Protein AF-0000000076795378 (afdb_homodimer)

Structure (mmCIF, N/CA/C/O backbone):
data_AF-0000000076795378-model_v1
#
loop_
_entity.id
_entity.type
_entity.pdbx_description
1 polymer 'Uncharacterized protein'
#
loop_
_atom_site.group_PDB
_atom_site.id
_atom_site.type_symbol
_atom_site.label_atom_id
_atom_site.label_alt_id
_atom_site.label_comp_id
_atom_site.label_asym_id
_atom_site.label_entity_id
_atom_site.label_seq_id
_atom_site.pdbx_PDB_ins_code
_atom_site.Cartn_x
_atom_site.Cartn_y
_atom_site.Cartn_z
_atom_site.occupancy
_atom_site.B_iso_or_equiv
_atom_site.auth_seq_id
_atom_site.auth_comp_id
_atom_site.auth_asym_id
_atom_site.auth_atom_id
_atom_site.pdbx_PDB_model_num
ATOM 1 N N . MET A 1 1 ? -16.578 -7.863 -19.297 1 44.56 1 MET A N 1
ATOM 2 C CA . MET A 1 1 ? -15.664 -8.594 -18.422 1 44.56 1 MET A CA 1
ATOM 3 C C . MET A 1 1 ? -16.281 -8.781 -17.031 1 44.56 1 MET A C 1
ATOM 5 O O . MET A 1 1 ? -16.969 -7.898 -16.531 1 44.56 1 MET A O 1
ATOM 9 N N . ASP A 1 2 ? -16.609 -9.961 -16.562 1 60.22 2 ASP A N 1
ATOM 10 C CA . ASP A 1 2 ? -17.562 -10.281 -15.508 1 60.22 2 ASP A CA 1
ATOM 11 C C . ASP A 1 2 ? -17.125 -9.703 -14.164 1 60.22 2 ASP A C 1
ATOM 13 O O . ASP A 1 2 ? -17.812 -9.875 -13.156 1 60.22 2 ASP A O 1
ATOM 17 N N . GLY A 1 3 ? -16.109 -8.875 -14.102 1 77.44 3 GLY A N 1
ATOM 18 C CA . GLY A 1 3 ? -15.758 -8.156 -12.883 1 77.44 3 GLY A CA 1
ATOM 19 C C . GLY A 1 3 ? -15.055 -9.031 -11.867 1 77.44 3 GLY A C 1
ATOM 20 O O . GLY A 1 3 ? -15 -8.695 -10.68 1 77.44 3 GLY A O 1
ATOM 21 N N . THR A 1 4 ? -14.648 -10.289 -12.336 1 83.75 4 THR A N 1
ATOM 22 C CA . THR A 1 4 ? -14.016 -11.18 -11.367 1 83.75 4 THR A CA 1
ATOM 23 C C . THR A 1 4 ? -12.5 -11.055 -11.422 1 83.75 4 THR A C 1
ATOM 25 O O . THR A 1 4 ? -11.945 -10.617 -12.43 1 83.75 4 THR A O 1
ATOM 28 N N . ILE A 1 5 ? -11.914 -11.398 -10.328 1 89.81 5 ILE A N 1
ATOM 29 C CA . ILE A 1 5 ? -10.461 -11.492 -10.211 1 89.81 5 ILE A CA 1
ATOM 30 C C . ILE A 1 5 ? -10.047 -12.953 -10.047 1 89.81 5 ILE A C 1
ATOM 32 O O . ILE A 1 5 ? -10.578 -13.656 -9.18 1 89.81 5 ILE A O 1
ATOM 36 N N . ALA A 1 6 ? -9.195 -13.359 -10.961 1 93.19 6 ALA A N 1
ATOM 37 C CA . ALA A 1 6 ? -8.688 -14.719 -10.836 1 93.19 6 ALA A CA 1
ATOM 38 C C . ALA A 1 6 ? -7.562 -14.797 -9.805 1 93.19 6 ALA A C 1
ATOM 40 O O . ALA A 1 6 ? -6.652 -13.961 -9.805 1 93.19 6 ALA A O 1
ATOM 41 N N . VAL A 1 7 ? -7.645 -15.789 -8.922 1 92.81 7 VAL A N 1
ATOM 42 C CA . VAL A 1 7 ? -6.598 -16.031 -7.934 1 92.81 7 VAL A CA 1
ATOM 43 C C . VAL A 1 7 ? -5.777 -17.25 -8.328 1 92.81 7 VAL A 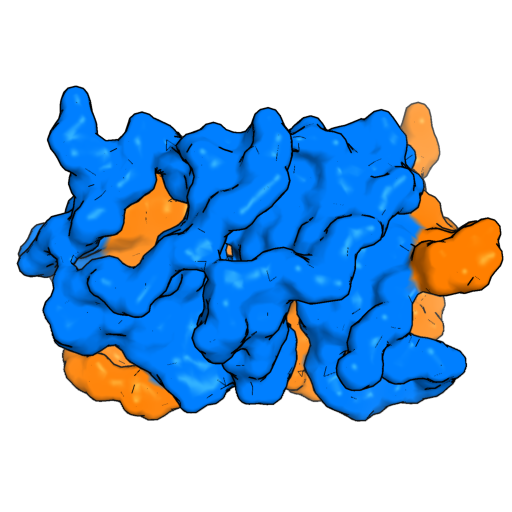C 1
ATOM 45 O O . VAL A 1 7 ? -6.34 -18.312 -8.617 1 92.81 7 VAL A O 1
ATOM 48 N N . TYR A 1 8 ? -4.473 -17.078 -8.297 1 93.12 8 TYR A N 1
ATOM 49 C CA . TYR A 1 8 ? -3.561 -18.141 -8.734 1 93.12 8 TYR A CA 1
ATOM 50 C C . TYR A 1 8 ? -2.574 -18.5 -7.629 1 93.12 8 TYR A C 1
ATOM 52 O O . TYR A 1 8 ? -2.164 -17.625 -6.852 1 93.12 8 TYR A O 1
ATOM 60 N N . ASP A 1 9 ? -2.227 -19.828 -7.57 1 90.75 9 ASP A N 1
ATOM 61 C CA . ASP A 1 9 ? -1.021 -20.281 -6.883 1 90.75 9 ASP A CA 1
ATOM 62 C C . ASP A 1 9 ? 0.217 -20.078 -7.754 1 90.75 9 ASP A C 1
ATOM 64 O O . ASP A 1 9 ? 0.442 -20.828 -8.711 1 90.75 9 ASP A O 1
ATOM 68 N N . ALA A 1 10 ? 0.981 -19.141 -7.395 1 89.31 10 ALA A N 1
ATOM 69 C CA . ALA A 1 10 ? 2.109 -18.781 -8.25 1 89.31 10 ALA A CA 1
ATOM 70 C C . ALA A 1 10 ? 3.209 -19.844 -8.188 1 89.31 10 ALA A C 1
ATOM 72 O O . ALA A 1 10 ? 3.961 -20.016 -9.148 1 89.31 10 ALA A O 1
ATOM 73 N N . VAL A 1 11 ? 3.318 -20.406 -7.039 1 85 11 VAL A N 1
ATOM 74 C CA . VAL A 1 11 ? 4.348 -21.438 -6.871 1 85 11 VAL A CA 1
ATOM 75 C C . VAL A 1 11 ? 4.031 -22.641 -7.758 1 85 11 VAL A C 1
ATOM 77 O O . VAL A 1 11 ? 4.891 -23.109 -8.508 1 85 11 VAL A O 1
ATOM 80 N N . ARG A 1 12 ? 2.848 -23.047 -7.73 1 88.38 12 ARG A N 1
ATOM 81 C CA . ARG A 1 12 ? 2.426 -24.234 -8.484 1 88.38 12 ARG A CA 1
ATOM 82 C C . ARG A 1 12 ? 1.931 -23.844 -9.867 1 88.38 12 ARG A C 1
ATOM 84 O O . ARG A 1 12 ? 1.646 -24.719 -10.695 1 88.38 12 ARG A O 1
ATOM 91 N N . MET A 1 13 ? 1.762 -22.656 -10.094 1 88.88 13 MET A N 1
ATOM 92 C CA . MET A 1 13 ? 1.237 -22.141 -11.352 1 88.88 13 MET A CA 1
ATOM 93 C C . MET A 1 13 ? -0.151 -22.703 -11.633 1 88.88 13 MET A C 1
ATOM 95 O O . MET A 1 13 ? -0.405 -23.234 -12.727 1 88.88 13 MET A O 1
ATOM 99 N N . LYS A 1 14 ? -1.005 -22.547 -10.664 1 92.75 14 LYS A N 1
ATOM 100 C CA . LYS A 1 14 ? -2.35 -23.109 -10.758 1 92.75 14 LYS A CA 1
ATOM 101 C C . LYS A 1 14 ? -3.406 -22.062 -10.391 1 92.75 14 LYS A C 1
ATOM 103 O O . LYS A 1 14 ? -3.234 -21.312 -9.438 1 92.75 14 LYS A O 1
ATOM 108 N N . PHE A 1 15 ? -4.504 -22.203 -11.203 1 93.94 15 PHE A N 1
ATOM 109 C CA . PHE A 1 15 ? -5.695 -21.438 -10.859 1 93.94 15 PHE A CA 1
ATOM 110 C C . PHE A 1 15 ? -6.348 -21.984 -9.602 1 93.94 15 PHE A C 1
ATOM 112 O O . PHE A 1 15 ? -6.484 -23.203 -9.438 1 93.94 15 PHE A O 1
ATOM 119 N N . LEU A 1 16 ? -6.68 -21.109 -8.711 1 91.62 16 LEU A N 1
ATOM 120 C CA . LEU A 1 16 ? -7.309 -21.547 -7.469 1 91.62 16 LEU A CA 1
ATOM 121 C C . LEU A 1 16 ? -8.805 -21.281 -7.496 1 91.62 16 LEU A C 1
ATOM 123 O O . LEU A 1 16 ? -9.609 -22.203 -7.414 1 91.62 16 LEU A O 1
ATOM 127 N N . HIS A 1 17 ? -9.227 -20.062 -7.66 1 92 17 HIS A N 1
ATOM 128 C CA . HIS A 1 17 ? -10.625 -19.656 -7.672 1 92 17 HIS A CA 1
ATOM 129 C C . HIS A 1 17 ? -10.781 -18.219 -8.164 1 92 17 HIS A C 1
ATOM 131 O O . HIS A 1 17 ? -9.789 -17.547 -8.469 1 92 17 HIS A O 1
ATOM 137 N N . HIS A 1 18 ? -12.07 -17.781 -8.242 1 92.31 18 HIS A N 1
ATOM 138 C CA . HIS A 1 18 ? -12.398 -16.391 -8.523 1 92.31 18 HIS A CA 1
ATOM 139 C C . HIS A 1 18 ? -12.883 -15.672 -7.266 1 92.31 18 HIS A C 1
ATOM 141 O O . HIS A 1 18 ? -13.516 -16.281 -6.402 1 92.31 18 HIS A O 1
ATOM 147 N N . LEU A 1 19 ? -12.484 -14.461 -7.176 1 90.25 19 LEU A N 1
ATOM 148 C CA . LEU A 1 19 ? -13.141 -13.562 -6.242 1 90.25 19 LEU A CA 1
ATOM 149 C C . LEU A 1 19 ? -14.109 -12.633 -6.969 1 90.25 19 LEU A C 1
ATOM 151 O O . LEU A 1 19 ? -13.891 -12.289 -8.133 1 90.25 19 LEU A O 1
ATOM 155 N N . GLU A 1 20 ? -15.258 -12.477 -6.211 1 86 20 GLU A N 1
ATOM 156 C CA . GLU A 1 20 ? -16.078 -11.383 -6.742 1 86 20 GLU A CA 1
ATOM 157 C C . GLU A 1 20 ? -15.242 -10.117 -6.938 1 86 20 GLU A C 1
ATOM 159 O O . GLU A 1 20 ? -14.406 -9.781 -6.094 1 86 20 GLU A O 1
ATOM 164 N N . GLY A 1 21 ? -15.391 -9.578 -8.156 1 74.12 21 GLY A N 1
ATOM 165 C CA . GLY A 1 21 ? -14.367 -8.617 -8.523 1 74.12 21 GLY A CA 1
ATOM 166 C C . GLY A 1 21 ? -14.883 -7.195 -8.609 1 74.12 21 GLY A C 1
ATOM 167 O O . GLY A 1 21 ? -16.078 -6.953 -8.453 1 74.12 21 GLY A O 1
ATOM 168 N N . HIS A 1 22 ? -13.984 -6.344 -8.484 1 82.31 22 HIS A N 1
ATOM 169 C CA . HIS A 1 22 ? -14.133 -4.949 -8.891 1 82.31 22 HIS A CA 1
ATOM 170 C C . HIS A 1 22 ? -14.469 -4.836 -10.367 1 82.31 22 HIS A C 1
ATOM 172 O O . HIS A 1 22 ? -14.148 -5.734 -11.156 1 82.31 22 HIS A O 1
ATOM 178 N N . HIS A 1 23 ? -15.133 -3.844 -10.766 1 83.44 23 HIS A N 1
ATOM 179 C CA . HIS A 1 23 ? -15.469 -3.631 -12.164 1 83.44 23 HIS A CA 1
ATOM 180 C C . HIS A 1 23 ? -14.352 -2.891 -12.898 1 83.44 23 HIS A C 1
ATOM 182 O O . HIS A 1 23 ? -14.453 -2.639 -14.102 1 83.44 23 HIS A O 1
ATOM 188 N N . MET A 1 24 ? -13.445 -2.51 -12.148 1 90.25 24 MET A N 1
ATOM 189 C CA . MET A 1 24 ? -12.281 -1.788 -12.656 1 90.25 24 MET A CA 1
ATOM 190 C C . MET A 1 24 ? -11 -2.297 -12.016 1 90.25 24 MET A C 1
ATOM 192 O O . MET A 1 24 ? -11.039 -3.186 -11.156 1 90.25 24 MET A O 1
ATOM 196 N N . PRO A 1 25 ? -9.82 -1.831 -12.484 1 92.25 25 PRO A N 1
ATOM 197 C CA . PRO A 1 25 ? -8.539 -2.311 -11.961 1 92.25 25 PRO A CA 1
ATOM 198 C C . PRO A 1 25 ? -8.391 -2.094 -10.461 1 92.25 25 PRO A C 1
ATOM 200 O O . PRO A 1 25 ? -8.719 -1.018 -9.953 1 92.25 25 PRO A O 1
ATOM 203 N N . VAL A 1 26 ? -7.887 -3.184 -9.797 1 96.25 26 VAL A N 1
ATOM 204 C CA . VAL A 1 26 ? -7.465 -3.09 -8.398 1 96.25 26 VAL A CA 1
ATOM 205 C C . VAL A 1 26 ? -6.129 -2.352 -8.312 1 96.25 26 VAL A C 1
ATOM 207 O O . VAL A 1 26 ? -5.168 -2.715 -8.992 1 96.25 26 VAL A O 1
ATOM 210 N N . ARG A 1 27 ? -6.016 -1.29 -7.449 1 97.44 27 ARG A N 1
ATOM 211 C CA . ARG A 1 27 ? -4.812 -0.466 -7.383 1 97.44 27 ARG A CA 1
ATOM 212 C C . ARG A 1 27 ? -4.039 -0.734 -6.094 1 97.44 27 ARG A C 1
ATOM 214 O O . ARG A 1 27 ? -2.855 -0.4 -5.996 1 97.44 27 ARG A O 1
ATOM 221 N N . SER A 1 28 ? -4.664 -1.243 -5.113 1 98.5 28 SER A N 1
ATOM 222 C CA . SER A 1 28 ? -4.027 -1.479 -3.822 1 98.5 28 SER A CA 1
ATOM 223 C C . SER A 1 28 ? -4.688 -2.639 -3.084 1 98.5 28 SER A C 1
ATOM 225 O O . SER A 1 28 ? -5.863 -2.932 -3.305 1 98.5 28 SER A O 1
ATOM 227 N N . MET A 1 29 ? -3.91 -3.273 -2.27 1 97.94 29 MET A N 1
ATOM 228 C CA . MET A 1 29 ? -4.379 -4.383 -1.443 1 97.94 29 MET A CA 1
ATOM 229 C C . MET A 1 29 ? -3.584 -4.465 -0.145 1 97.94 29 MET A C 1
ATOM 231 O O . MET A 1 29 ? -2.391 -4.156 -0.121 1 97.94 29 MET A O 1
ATOM 235 N N . VAL A 1 30 ? -4.23 -4.906 0.893 1 98.19 30 VAL A N 1
ATOM 236 C CA . VAL A 1 30 ? -3.576 -5.09 2.186 1 98.19 30 VAL A CA 1
ATOM 237 C C . VAL A 1 30 ? -4.309 -6.164 2.986 1 98.19 30 VAL A C 1
ATOM 239 O O . VAL A 1 30 ? -5.539 -6.234 2.963 1 98.19 30 VAL A O 1
ATOM 242 N N . PHE A 1 31 ? -3.566 -7.039 3.654 1 96.25 31 PHE A N 1
ATOM 243 C CA . PHE A 1 31 ? -4.176 -7.941 4.625 1 96.25 31 PHE A CA 1
ATOM 244 C C . PHE A 1 31 ? -4.41 -7.23 5.953 1 96.25 31 PHE A C 1
ATOM 246 O O . PHE A 1 31 ? -3.631 -6.359 6.34 1 96.25 31 PHE A O 1
ATOM 253 N N . SER A 1 32 ? -5.441 -7.715 6.625 1 96.12 32 SER A N 1
ATOM 254 C CA . SER A 1 32 ? -5.59 -7.316 8.023 1 96.12 32 SER A CA 1
ATOM 255 C C . SER A 1 32 ? -4.402 -7.781 8.859 1 96.12 32 SER A C 1
ATOM 257 O O . SER A 1 32 ? -3.975 -8.93 8.758 1 96.12 32 SER A O 1
ATOM 259 N N . PRO A 1 33 ? -3.918 -6.824 9.695 1 92.69 33 PRO A N 1
ATOM 260 C CA . PRO A 1 33 ? -2.797 -7.25 10.539 1 92.69 33 PRO A CA 1
ATOM 261 C C . PRO A 1 33 ? -3.227 -8.203 11.656 1 92.69 33 PRO A C 1
ATOM 263 O O . PRO A 1 33 ? -2.385 -8.875 12.25 1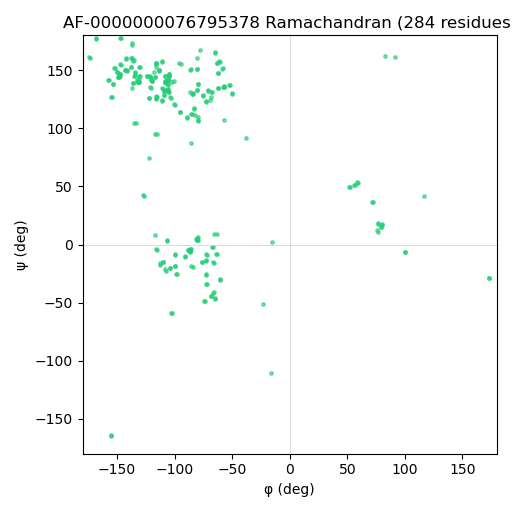 92.69 33 PRO A O 1
ATOM 266 N N . VAL A 1 34 ? -4.504 -8.297 11.898 1 93.19 34 VAL A N 1
ATOM 267 C CA . VAL A 1 34 ? -4.945 -9.047 13.07 1 93.19 34 VAL A CA 1
ATOM 268 C C . VAL A 1 34 ? -5.695 -10.305 12.625 1 93.19 34 VAL A C 1
ATOM 270 O O . VAL A 1 34 ? -5.949 -11.195 13.438 1 93.19 34 VAL A O 1
ATOM 273 N N . ASP A 1 35 ? -6.117 -10.43 11.461 1 93.56 35 ASP A N 1
ATOM 274 C CA . ASP A 1 35 ? -6.789 -11.602 10.898 1 93.56 35 ASP A CA 1
ATOM 275 C C . ASP A 1 35 ? -6.227 -11.938 9.516 1 93.56 35 ASP A C 1
ATOM 277 O O . ASP A 1 35 ? -6.59 -11.312 8.523 1 93.56 35 ASP A O 1
ATOM 281 N N . PRO A 1 36 ? -5.438 -12.945 9.422 1 92 36 PRO A N 1
ATOM 282 C CA . PRO A 1 36 ? -4.746 -13.258 8.172 1 92 36 PRO A CA 1
ATOM 283 C C . PRO A 1 36 ? -5.699 -13.703 7.066 1 92 36 PRO A C 1
ATOM 285 O O . PRO A 1 36 ? -5.281 -13.867 5.918 1 92 36 PRO A O 1
ATOM 288 N N . HIS A 1 37 ? -6.941 -13.797 7.336 1 91.69 37 HIS A N 1
ATOM 289 C CA . HIS A 1 37 ? -7.906 -14.234 6.336 1 91.69 37 HIS A CA 1
ATOM 290 C C . HIS A 1 37 ? -8.633 -13.055 5.707 1 91.69 37 HIS A C 1
ATOM 292 O O . HIS A 1 37 ? -9.383 -13.219 4.742 1 91.69 37 HIS A O 1
ATOM 298 N N . VAL A 1 38 ? -8.43 -11.945 6.234 1 94.75 38 VAL A N 1
ATOM 299 C CA . VAL A 1 38 ? -9.148 -10.773 5.738 1 94.75 38 VAL A CA 1
ATOM 300 C C . VAL A 1 38 ? -8.242 -9.961 4.816 1 94.75 38 VAL A C 1
ATOM 302 O O . VAL A 1 38 ? -7.16 -9.523 5.227 1 94.75 38 VAL A O 1
ATOM 305 N N . LEU A 1 39 ? -8.664 -9.789 3.58 1 95.31 39 LEU A N 1
ATOM 306 C CA . LEU A 1 39 ? -7.988 -9.008 2.547 1 95.31 39 LEU A CA 1
ATOM 307 C C . LEU A 1 39 ? -8.836 -7.812 2.127 1 95.31 39 LEU A C 1
ATOM 309 O O . LEU A 1 39 ? -10.031 -7.957 1.856 1 95.31 39 LEU A O 1
ATOM 313 N N . LEU A 1 40 ? -8.258 -6.605 2.154 1 97.75 40 LEU A N 1
ATOM 314 C CA . LEU A 1 40 ? -8.93 -5.406 1.658 1 97.75 40 LEU A CA 1
ATOM 315 C C . LEU A 1 40 ? -8.305 -4.938 0.35 1 97.75 40 LEU A C 1
ATOM 317 O O . LEU A 1 40 ? -7.082 -4.977 0.193 1 97.75 40 LEU A O 1
ATOM 321 N N . THR A 1 41 ? -9.117 -4.48 -0.593 1 97.69 41 THR A N 1
ATOM 322 C CA . THR A 1 41 ? -8.641 -3.996 -1.884 1 97.69 41 THR A CA 1
ATOM 323 C C . THR A 1 41 ? -9.25 -2.639 -2.213 1 97.69 41 THR A C 1
ATOM 325 O O . THR A 1 41 ? -10.406 -2.375 -1.877 1 97.69 41 THR A O 1
ATOM 328 N N . GLY A 1 42 ? -8.484 -1.741 -2.764 1 97.81 42 GLY A N 1
ATOM 329 C CA . GLY A 1 42 ? -8.93 -0.487 -3.35 1 97.81 42 GLY A CA 1
ATOM 330 C C . GLY A 1 42 ? -8.914 -0.499 -4.867 1 97.81 42 GLY A C 1
ATOM 331 O O . GLY A 1 42 ? -8.016 -1.083 -5.48 1 97.81 42 GLY A O 1
ATOM 332 N N . CYS A 1 43 ? -9.805 0.177 -5.398 1 96.62 43 CYS A N 1
ATOM 333 C CA . CYS A 1 43 ? -10.039 -0.008 -6.824 1 96.62 43 CYS A CA 1
ATOM 334 C C . CYS A 1 43 ? -10.359 1.318 -7.504 1 96.62 43 CYS A C 1
ATOM 336 O O . CYS A 1 43 ? -10.836 2.254 -6.852 1 96.62 43 CYS A O 1
ATOM 338 N N . ASP A 1 44 ? -10.18 1.345 -8.859 1 96.44 44 ASP A N 1
ATOM 339 C CA . ASP A 1 44 ? -10.531 2.484 -9.695 1 96.44 44 ASP A CA 1
ATOM 340 C C . ASP A 1 44 ? -12.047 2.693 -9.727 1 96.44 44 ASP A C 1
ATOM 342 O O . ASP A 1 44 ? -12.523 3.744 -10.156 1 96.44 44 ASP A O 1
ATOM 346 N N . ASP A 1 45 ? -12.891 1.765 -9.312 1 94.31 45 ASP A N 1
ATOM 347 C CA . ASP A 1 45 ? -14.344 1.916 -9.289 1 94.31 45 ASP A CA 1
ATOM 348 C C . ASP A 1 45 ? -14.789 2.705 -8.062 1 94.31 45 ASP A C 1
ATOM 350 O O . ASP A 1 45 ? -15.984 2.781 -7.77 1 94.31 45 ASP A O 1
ATOM 354 N N . SER A 1 46 ? -13.875 3.193 -7.277 1 97 46 SER A N 1
ATOM 355 C CA . SER A 1 46 ? -14.062 4.055 -6.117 1 97 46 SER A CA 1
ATOM 356 C C . SER A 1 46 ? -14.562 3.256 -4.914 1 97 46 SER A C 1
ATOM 358 O O . SER A 1 46 ? -15.102 3.828 -3.963 1 97 46 SER A O 1
ATOM 360 N N . HIS A 1 47 ? -14.383 1.953 -4.988 1 96.44 47 HIS A N 1
ATOM 361 C CA . HIS A 1 47 ? -14.828 1.092 -3.898 1 96.44 47 HIS A CA 1
ATOM 362 C C . HIS A 1 47 ? -13.641 0.44 -3.193 1 96.44 47 HIS A C 1
ATOM 364 O O . HIS A 1 47 ? -12.594 0.223 -3.803 1 96.44 47 HIS A O 1
ATOM 370 N N . ILE A 1 48 ? -13.906 0.207 -1.919 1 97.81 48 ILE A N 1
ATOM 371 C CA . ILE A 1 48 ? -13.109 -0.713 -1.119 1 97.81 48 ILE A CA 1
ATOM 372 C C . ILE A 1 48 ? -13.867 -2.025 -0.93 1 97.81 48 ILE A C 1
ATOM 374 O O . ILE A 1 48 ? -15.031 -2.023 -0.53 1 97.81 48 ILE A O 1
ATOM 378 N N . HIS A 1 49 ? -13.242 -3.08 -1.252 1 97.06 49 HIS A N 1
ATOM 379 C CA . HIS A 1 49 ? -13.812 -4.391 -0.966 1 97.06 49 HIS A CA 1
ATOM 380 C C . HIS A 1 49 ? -13.055 -5.086 0.163 1 97.06 49 HIS A C 1
ATOM 382 O O . HIS A 1 49 ? -11.844 -4.914 0.303 1 97.06 49 HIS A O 1
ATOM 388 N N . ILE A 1 50 ? -13.812 -5.836 0.957 1 97.19 50 ILE A N 1
ATOM 389 C CA . ILE A 1 50 ? -13.281 -6.691 2.01 1 97.19 50 ILE A CA 1
ATOM 390 C C . ILE A 1 50 ? -13.602 -8.148 1.698 1 97.19 50 ILE A C 1
ATOM 392 O O . ILE A 1 50 ? -14.766 -8.508 1.513 1 97.19 50 ILE A O 1
ATOM 396 N N . TYR A 1 51 ? -12.547 -8.984 1.678 1 95.56 51 TYR A N 1
ATOM 397 C CA . TYR A 1 51 ? -12.703 -10.391 1.351 1 95.56 51 TYR A CA 1
ATOM 398 C C . TYR A 1 51 ? -12.32 -11.273 2.535 1 95.56 51 TYR A C 1
ATOM 400 O O . TYR A 1 51 ? -11.414 -10.938 3.297 1 95.56 51 TYR A O 1
ATOM 408 N N . ASP A 1 52 ? -13.031 -12.375 2.701 1 93.75 52 ASP A N 1
ATOM 409 C CA . ASP A 1 52 ? -12.547 -13.516 3.469 1 93.75 52 ASP A CA 1
ATOM 410 C C . ASP A 1 52 ? -11.766 -14.484 2.582 1 93.75 52 ASP A C 1
ATOM 412 O O . ASP A 1 52 ? -12.352 -15.164 1.735 1 93.75 52 ASP A O 1
ATOM 416 N N . ALA A 1 53 ? -10.508 -14.539 2.771 1 86.62 53 ALA A N 1
ATOM 417 C CA . ALA A 1 53 ? -9.641 -15.336 1.906 1 86.62 53 ALA A CA 1
ATOM 418 C C . ALA A 1 53 ? -9.82 -16.828 2.178 1 86.62 53 ALA A C 1
ATOM 420 O O . ALA A 1 53 ? -9.5 -17.656 1.327 1 86.62 53 ALA A O 1
ATOM 421 N N . LYS A 1 54 ? -10.227 -17.078 3.346 1 87 54 LYS A N 1
ATOM 422 C CA . LYS A 1 54 ? -10.469 -18.469 3.674 1 87 54 LYS A CA 1
ATOM 423 C C . LYS A 1 54 ? -11.75 -18.969 3.014 1 87 54 LYS A C 1
ATOM 425 O O . LYS A 1 54 ? -11.742 -20 2.338 1 87 54 LYS A O 1
ATOM 430 N N . GLU A 1 55 ? -12.781 -18.281 3.115 1 88.5 55 GLU A N 1
ATOM 431 C CA . GLU A 1 55 ? -14.07 -18.672 2.541 1 88.5 55 GLU A CA 1
ATOM 432 C C . GLU A 1 55 ? -14.188 -18.203 1.089 1 88.5 55 GLU A C 1
ATOM 434 O O . GLU A 1 55 ? -15.156 -18.531 0.405 1 88.5 55 GLU A O 1
ATOM 439 N N . LYS A 1 56 ? -13.234 -17.516 0.64 1 89.56 56 LYS A N 1
ATOM 440 C CA . LYS A 1 56 ? -13.133 -17.047 -0.739 1 89.56 56 LYS A CA 1
ATOM 441 C C . LYS A 1 56 ? -14.359 -16.219 -1.139 1 89.56 56 LYS A C 1
ATOM 443 O O . LYS A 1 56 ? -14.945 -16.453 -2.197 1 89.56 56 LYS A O 1
ATOM 448 N N . GLY A 1 57 ? -14.656 -15.266 -0.313 1 92.56 57 GLY A N 1
ATOM 449 C CA . GLY A 1 57 ? -15.852 -14.492 -0.58 1 92.56 57 GLY A CA 1
ATOM 450 C C . GLY A 1 57 ? -15.734 -13.039 -0.144 1 92.56 57 GLY A C 1
ATOM 451 O O . GLY A 1 57 ? -14.914 -12.711 0.714 1 92.56 57 GLY A O 1
ATOM 452 N N . LEU A 1 58 ? -16.578 -12.219 -0.86 1 95 58 LEU A N 1
ATOM 453 C CA . LEU A 1 58 ? -16.734 -10.82 -0.479 1 95 58 LEU A CA 1
ATOM 454 C C . LEU A 1 58 ? -17.547 -10.695 0.805 1 95 58 LEU A C 1
ATOM 456 O O . LEU A 1 58 ? -18.672 -11.188 0.88 1 95 58 LEU A O 1
ATOM 460 N N . ILE A 1 59 ? -17 -10.062 1.818 1 95.19 59 ILE A N 1
ATOM 461 C CA . ILE A 1 59 ? -17.719 -10.008 3.088 1 95.19 59 ILE A CA 1
ATOM 462 C C . ILE A 1 59 ? -18.062 -8.555 3.414 1 95.19 59 ILE A C 1
ATOM 464 O O . ILE A 1 59 ? -18.75 -8.289 4.41 1 95.19 59 ILE A O 1
ATOM 468 N N . GLY A 1 60 ? -17.625 -7.617 2.615 1 95.44 60 GLY A N 1
ATOM 469 C CA . GLY A 1 60 ? -17.984 -6.223 2.822 1 95.44 60 GLY A CA 1
ATOM 470 C C . GLY A 1 60 ? -17.5 -5.312 1.711 1 95.44 60 GLY A C 1
ATOM 471 O O . GLY A 1 60 ? -16.625 -5.695 0.928 1 95.44 60 GLY A O 1
ATOM 472 N N . ALA A 1 61 ? -18.109 -4.152 1.659 1 95.81 61 ALA A N 1
ATOM 473 C CA . ALA A 1 61 ? -17.734 -3.096 0.727 1 95.81 61 ALA A CA 1
ATOM 474 C C . ALA A 1 61 ? -17.984 -1.716 1.323 1 95.81 61 ALA A C 1
ATOM 476 O O . ALA A 1 61 ? -18.938 -1.535 2.094 1 95.81 61 ALA A O 1
ATOM 477 N N . MET A 1 62 ? -17.125 -0.845 0.981 1 97.25 62 MET A N 1
ATOM 478 C CA . MET A 1 62 ? -17.281 0.556 1.36 1 97.25 62 MET A CA 1
ATOM 479 C C . MET A 1 62 ? -17.094 1.471 0.154 1 97.25 62 MET A C 1
ATOM 481 O O . MET A 1 62 ? -16.344 1.143 -0.771 1 97.25 62 MET A O 1
ATOM 485 N N . SER A 1 63 ? -17.859 2.557 0.158 1 96.56 63 SER A N 1
ATOM 486 C CA . SER A 1 63 ? -17.766 3.568 -0.89 1 96.56 63 SER A CA 1
ATOM 487 C C . SER A 1 63 ? -17.953 4.973 -0.324 1 96.56 63 SER A C 1
ATOM 489 O O . SER A 1 63 ? -18.625 5.152 0.694 1 96.56 63 SER A O 1
ATOM 491 N N . GLY A 1 64 ? -17.312 5.895 -0.987 1 96.81 64 GLY A N 1
ATOM 492 C CA . GLY A 1 64 ? -17.422 7.277 -0.554 1 96.81 64 GLY A CA 1
ATOM 493 C C . GLY A 1 64 ? -16.5 8.211 -1.313 1 96.81 64 GLY A C 1
ATOM 494 O O . GLY A 1 64 ? -16.812 9.391 -1.484 1 96.81 64 GLY A O 1
ATOM 495 N N . HIS A 1 65 ? -15.383 7.703 -1.779 1 98.38 65 HIS A N 1
ATOM 496 C CA . HIS A 1 65 ? -14.5 8.508 -2.611 1 98.38 65 HIS A CA 1
ATOM 497 C C . HIS A 1 65 ? -15.188 8.938 -3.902 1 98.38 65 HIS A C 1
ATOM 499 O O . HIS A 1 65 ? -16.016 8.195 -4.445 1 98.38 65 HIS A O 1
ATOM 505 N N . ALA A 1 66 ? -14.852 10.086 -4.398 1 98.31 66 ALA A N 1
ATOM 506 C CA . ALA A 1 66 ? -15.438 10.617 -5.625 1 98.31 66 ALA A CA 1
ATOM 507 C C . ALA A 1 66 ? -14.664 10.148 -6.852 1 98.31 66 ALA A C 1
ATOM 509 O O . ALA A 1 66 ? -15.055 10.438 -7.988 1 98.31 66 ALA A O 1
ATOM 510 N N . SER A 1 67 ? -13.609 9.477 -6.664 1 98.44 67 SER A N 1
ATOM 511 C CA . SER A 1 67 ? -12.758 8.977 -7.738 1 98.44 67 SER A CA 1
ATOM 512 C C . SER A 1 67 ? -11.961 7.754 -7.289 1 98.44 67 SER A C 1
ATOM 514 O O . SER A 1 67 ? -12.359 7.062 -6.348 1 98.44 67 SER A O 1
ATOM 516 N N . TRP A 1 68 ? -10.914 7.371 -8.023 1 98.25 68 TRP A N 1
ATOM 517 C CA . TRP A 1 68 ? -10.172 6.125 -7.852 1 98.25 68 TRP A CA 1
ATOM 518 C C . TRP A 1 68 ? -9.625 6.012 -6.43 1 98.25 68 TRP A C 1
ATOM 520 O O . TRP A 1 68 ? -9.133 6.992 -5.867 1 98.25 68 TRP A O 1
ATOM 530 N N . VAL A 1 69 ? -9.766 4.828 -5.848 1 98.62 69 VAL A N 1
ATOM 531 C CA . VAL A 1 69 ? -9.016 4.496 -4.637 1 98.62 69 VAL A CA 1
ATOM 532 C C . VAL A 1 69 ? -7.629 3.979 -5.012 1 98.62 69 VAL A C 1
ATOM 534 O O . VAL A 1 69 ? -7.492 2.859 -5.508 1 98.62 69 VAL A O 1
ATOM 537 N N . LEU A 1 70 ? -6.551 4.758 -4.684 1 98.69 70 LEU A N 1
ATOM 538 C CA . LEU A 1 70 ? -5.203 4.488 -5.172 1 98.69 70 LEU A CA 1
ATOM 539 C C . LEU A 1 70 ? -4.387 3.732 -4.125 1 98.69 70 LEU A C 1
ATOM 541 O O . LEU A 1 70 ? -3.428 3.035 -4.465 1 98.69 70 LEU A O 1
ATOM 545 N N . SER A 1 71 ? -4.75 3.889 -2.885 1 98.88 71 SER A N 1
ATOM 546 C CA . SER A 1 71 ? -3.982 3.287 -1.799 1 98.88 71 SER A CA 1
ATOM 547 C C . SER A 1 71 ? -4.879 2.934 -0.618 1 98.88 71 SER A C 1
ATOM 549 O O . SER A 1 71 ? -5.852 3.639 -0.336 1 98.88 71 SER A O 1
ATOM 551 N N . ILE A 1 72 ? -4.547 1.838 0.026 1 98.81 72 ILE A N 1
ATOM 552 C CA . ILE A 1 72 ? -5.219 1.383 1.238 1 98.81 72 ILE A CA 1
ATOM 553 C C . ILE A 1 72 ? -4.184 0.913 2.256 1 98.81 72 ILE A C 1
ATOM 555 O O . ILE A 1 72 ? -3.182 0.293 1.892 1 98.81 72 ILE A O 1
ATOM 559 N N . ASP A 1 73 ? -4.371 1.233 3.494 1 98.62 73 ASP A N 1
ATOM 560 C CA . ASP A 1 73 ? -3.645 0.633 4.609 1 98.62 73 ASP A CA 1
ATOM 561 C C . ASP A 1 73 ? -4.562 0.42 5.812 1 98.62 73 ASP A C 1
ATOM 563 O O . ASP A 1 73 ? -5.566 1.12 5.965 1 98.62 73 ASP A O 1
ATOM 567 N N . VAL A 1 74 ? -4.262 -0.606 6.594 1 96.94 74 VAL A N 1
ATOM 568 C CA . VAL A 1 74 ? -5.055 -0.938 7.773 1 96.94 74 VAL A CA 1
ATOM 569 C C . VAL A 1 74 ? -4.273 -0.596 9.039 1 96.94 74 VAL A C 1
ATOM 571 O O . VAL A 1 74 ? -3.068 -0.854 9.117 1 96.94 74 VAL A O 1
ATOM 574 N N . SER A 1 75 ? -5.031 -0.029 10.008 1 94.75 75 SER A N 1
ATOM 575 C CA . SER A 1 75 ? -4.387 0.31 11.273 1 94.75 75 SER A CA 1
ATOM 576 C C . SER A 1 75 ? -3.861 -0.937 11.977 1 94.75 75 SER A C 1
ATOM 578 O O . SER A 1 75 ? -4.402 -2.031 11.805 1 94.75 75 SER A O 1
ATOM 580 N N . PRO A 1 76 ? -2.855 -0.729 12.844 1 91.56 76 PRO A N 1
ATOM 581 C CA . PRO A 1 76 ? -2.219 -1.887 13.477 1 91.56 76 PRO A CA 1
ATOM 582 C C . PRO A 1 76 ? -3.195 -2.719 14.305 1 91.56 76 PRO A C 1
ATOM 584 O O . PRO A 1 76 ? -3.021 -3.934 14.438 1 91.56 76 PRO A O 1
ATOM 587 N N . ASP A 1 77 ? -4.184 -2.145 14.859 1 90.81 77 ASP A N 1
ATOM 588 C CA . ASP A 1 77 ? -5.141 -2.879 15.68 1 90.81 77 ASP A CA 1
ATOM 589 C C . ASP A 1 77 ? -6.25 -3.488 14.828 1 90.81 77 ASP A C 1
ATOM 591 O O . ASP A 1 77 ? -7.145 -4.156 15.344 1 90.81 77 ASP A O 1
ATOM 595 N N . GLY A 1 78 ? -6.258 -3.193 13.547 1 93.69 78 GLY A N 1
ATOM 596 C CA . GLY A 1 78 ? 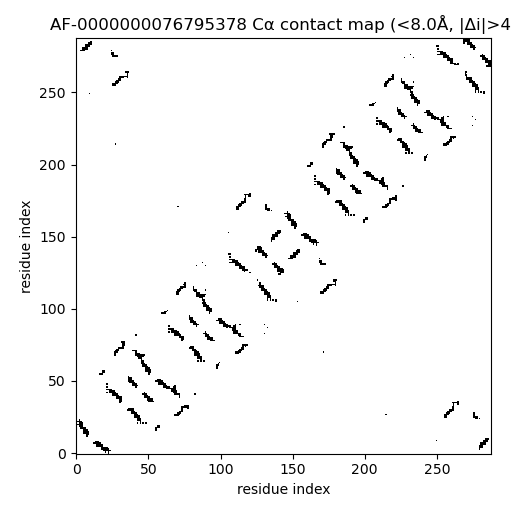-7.191 -3.797 12.609 1 93.69 78 GLY A CA 1
ATOM 597 C C . GLY A 1 78 ? -8.562 -3.158 12.641 1 93.69 78 GLY A C 1
ATOM 598 O O . GLY A 1 78 ? -9.523 -3.711 12.102 1 93.69 78 GLY A O 1
ATOM 599 N N . MET A 1 79 ? -8.688 -1.959 13.203 1 94.06 79 MET A N 1
ATOM 600 C CA . MET A 1 79 ? -10.016 -1.405 13.43 1 94.06 79 MET A CA 1
ATOM 601 C C . MET A 1 79 ? -10.336 -0.318 12.406 1 94.06 79 MET A C 1
ATOM 603 O O . MET A 1 79 ? -11.5 0.044 12.227 1 94.06 79 MET A O 1
ATOM 607 N N . ALA A 1 80 ? -9.328 0.229 11.805 1 95.19 80 ALA A N 1
ATOM 608 C CA . ALA A 1 80 ? -9.523 1.337 10.875 1 95.19 80 ALA A CA 1
ATOM 609 C C . ALA A 1 80 ? -8.789 1.091 9.562 1 95.19 80 ALA A C 1
ATOM 611 O O . ALA A 1 80 ? -7.785 0.372 9.531 1 95.19 80 ALA A O 1
ATOM 612 N N . VAL A 1 81 ? -9.328 1.688 8.516 1 97.31 81 VAL A N 1
ATOM 613 C CA . VAL A 1 81 ? -8.711 1.714 7.199 1 97.31 81 VAL A CA 1
ATOM 614 C C . VAL A 1 81 ? -8.469 3.16 6.77 1 97.31 81 VAL A C 1
ATOM 616 O O . VAL A 1 81 ? -9.328 4.023 6.965 1 97.31 81 VAL A O 1
ATOM 619 N N . ALA A 1 82 ? -7.32 3.428 6.25 1 98.25 82 ALA A N 1
ATOM 620 C CA . ALA A 1 82 ? -7.062 4.684 5.551 1 98.25 82 ALA A CA 1
ATOM 621 C C . ALA A 1 82 ? -6.973 4.461 4.043 1 98.25 82 ALA A C 1
ATOM 623 O O . ALA A 1 82 ? -6.418 3.459 3.588 1 98.25 82 ALA A O 1
ATOM 624 N N . THR A 1 83 ? -7.508 5.375 3.268 1 98.81 83 THR A N 1
ATOM 625 C CA . THR A 1 83 ? -7.422 5.305 1.813 1 98.81 83 THR A CA 1
ATOM 626 C C . THR A 1 83 ? -6.98 6.645 1.232 1 98.81 83 THR A C 1
ATOM 628 O O . THR A 1 83 ? -7.359 7.703 1.743 1 98.81 83 THR A O 1
ATOM 631 N N . GLY A 1 84 ? -6.145 6.609 0.261 1 98.88 84 GLY A N 1
ATOM 632 C CA . GLY A 1 84 ? -5.82 7.734 -0.598 1 98.88 84 GLY A CA 1
ATOM 633 C C . GLY A 1 84 ? -6.449 7.641 -1.975 1 98.88 84 GLY A C 1
ATOM 634 O O . GLY A 1 84 ? -6.539 6.551 -2.549 1 98.88 84 GLY A O 1
ATOM 635 N N . SER A 1 85 ? -6.812 8.766 -2.5 1 98.94 85 SER A N 1
ATOM 636 C CA . SER A 1 85 ? -7.625 8.742 -3.713 1 98.94 85 SER A CA 1
ATOM 637 C C . SER A 1 85 ? -7.148 9.789 -4.715 1 98.94 85 SER A C 1
ATOM 639 O O . SER A 1 85 ? -6.512 10.773 -4.336 1 98.94 85 SER A O 1
ATOM 641 N N . SER A 1 86 ? -7.566 9.547 -5.973 1 98.75 86 SER A N 1
ATOM 642 C CA . SER A 1 86 ? -7.355 10.531 -7.031 1 98.75 86 SER A CA 1
ATOM 643 C C . SER A 1 86 ? -8.281 11.727 -6.855 1 98.75 86 SER A C 1
ATOM 645 O O . SER A 1 86 ? -8.094 12.758 -7.508 1 98.75 86 SER A O 1
ATOM 647 N N . ASP A 1 87 ? -9.211 11.703 -5.973 1 98.81 87 ASP A N 1
ATOM 648 C CA . ASP A 1 87 ? -10.039 12.859 -5.672 1 98.81 87 ASP A CA 1
ATOM 649 C C . ASP A 1 87 ? -9.328 13.82 -4.723 1 98.81 87 ASP A C 1
ATOM 651 O O . ASP A 1 87 ? -9.938 14.766 -4.219 1 98.81 87 ASP A O 1
ATOM 655 N N . ARG A 1 88 ? -8.094 13.547 -4.391 1 98.69 88 ARG A N 1
ATOM 656 C CA . ARG A 1 88 ? -7.16 14.383 -3.641 1 98.69 88 ARG A CA 1
ATOM 657 C C . ARG A 1 88 ? -7.441 14.312 -2.143 1 98.69 88 ARG A C 1
ATOM 659 O O . ARG A 1 88 ? -6.973 15.156 -1.376 1 98.69 88 ARG A O 1
ATOM 666 N N . THR A 1 89 ? -8.219 13.328 -1.729 1 98.62 89 THR A N 1
ATOM 667 C CA . THR A 1 89 ? -8.523 13.242 -0.305 1 98.62 89 THR A CA 1
ATOM 668 C C . THR A 1 89 ? -7.957 11.961 0.294 1 98.62 89 THR A C 1
ATOM 670 O O . THR A 1 89 ? -7.695 10.992 -0.428 1 98.62 89 THR A O 1
ATOM 673 N N . VAL A 1 90 ? -7.754 12.062 1.624 1 98.31 90 VAL A N 1
ATOM 674 C CA . VAL A 1 90 ? -7.551 10.898 2.486 1 98.31 90 VAL A CA 1
ATOM 675 C C . VAL A 1 90 ? -8.805 10.641 3.311 1 98.31 90 VAL A C 1
ATOM 677 O O . VAL A 1 90 ? -9.391 11.57 3.875 1 98.31 90 VAL A O 1
ATOM 680 N N . ARG A 1 91 ? -9.203 9.414 3.35 1 98.31 91 ARG A N 1
ATOM 681 C CA . ARG A 1 91 ? -10.328 9.07 4.207 1 98.31 91 ARG A CA 1
ATOM 682 C C . ARG A 1 91 ? -9.938 8.008 5.227 1 98.31 91 ARG A C 1
ATOM 684 O O . ARG A 1 91 ? -9.148 7.109 4.926 1 98.31 91 ARG A O 1
ATOM 691 N N . LEU A 1 92 ? -10.539 8.164 6.398 1 97 92 LEU A N 1
ATOM 692 C CA . LEU A 1 92 ? -10.492 7.145 7.441 1 97 92 LEU A CA 1
ATOM 693 C C . LEU A 1 92 ? -11.836 6.438 7.582 1 97 92 LEU A C 1
ATOM 695 O O . LEU A 1 92 ? -12.883 7.09 7.625 1 97 92 LEU A O 1
ATOM 699 N N . TRP A 1 93 ? -11.75 5.137 7.633 1 97.81 93 TRP A N 1
ATOM 700 C CA . TRP A 1 93 ? -12.953 4.312 7.719 1 97.81 93 TRP A CA 1
ATOM 701 C C . TRP A 1 93 ? -12.953 3.48 8.992 1 97.81 93 TRP A C 1
ATOM 703 O O . TRP A 1 93 ? -11.914 2.951 9.398 1 97.81 93 TRP A O 1
ATOM 713 N N . ASP A 1 94 ? -14.109 3.369 9.594 1 96.31 94 ASP A N 1
ATOM 714 C CA . ASP A 1 94 ? -14.359 2.34 10.602 1 96.31 94 ASP A CA 1
ATOM 715 C C . ASP A 1 94 ? -14.742 1.014 9.945 1 96.31 94 ASP A C 1
ATOM 717 O O . ASP A 1 94 ? -15.773 0.921 9.266 1 96.31 94 ASP A O 1
ATOM 721 N N . ILE A 1 95 ? -13.945 0.019 10.148 1 95 95 ILE A N 1
ATOM 722 C CA . ILE A 1 95 ? -14.148 -1.246 9.445 1 95 95 ILE A CA 1
ATOM 723 C C . ILE A 1 95 ? -15.453 -1.893 9.906 1 95 95 ILE A C 1
ATOM 725 O O . ILE A 1 95 ? -16.203 -2.424 9.094 1 95 95 ILE A O 1
ATOM 729 N N . ASN A 1 96 ? -15.719 -1.849 11.156 1 94.31 96 ASN A N 1
ATOM 730 C CA . ASN A 1 96 ? -16.922 -2.471 11.695 1 94.31 96 ASN A CA 1
ATOM 731 C C . ASN A 1 96 ? -18.188 -1.741 11.234 1 94.31 96 ASN A C 1
ATOM 733 O O . ASN A 1 96 ? -19.156 -2.375 10.836 1 94.31 96 ASN A O 1
ATOM 737 N N . ALA A 1 97 ? -18.141 -0.455 11.289 1 96.12 97 ALA A N 1
ATOM 738 C CA . ALA A 1 97 ? -19.281 0.344 10.875 1 96.12 97 ALA A CA 1
ATOM 739 C C . ALA A 1 97 ? -19.391 0.4 9.352 1 96.12 97 ALA A C 1
ATOM 741 O O . ALA A 1 97 ? -20.422 0.802 8.805 1 96.12 97 ALA A O 1
ATOM 742 N N . ARG A 1 98 ? -18.344 0.03 8.664 1 95.81 98 ARG A N 1
ATOM 743 C CA . ARG A 1 98 ? -18.234 0.112 7.211 1 95.81 98 ARG A CA 1
ATOM 744 C C . ARG A 1 98 ? -18.594 1.511 6.715 1 95.81 98 ARG A C 1
ATOM 746 O O . ARG A 1 98 ? -19.375 1.663 5.773 1 95.81 98 ARG A O 1
ATOM 753 N N . ALA A 1 99 ? -17.969 2.449 7.367 1 96.81 99 ALA A N 1
ATOM 754 C CA . ALA A 1 99 ? -18.281 3.836 7.035 1 96.81 99 ALA A CA 1
ATOM 755 C C . ALA A 1 99 ? -17.062 4.73 7.203 1 96.81 99 ALA A C 1
ATOM 757 O O . ALA A 1 99 ? -16.219 4.484 8.07 1 96.81 99 ALA A O 1
ATOM 758 N N . SER A 1 100 ? 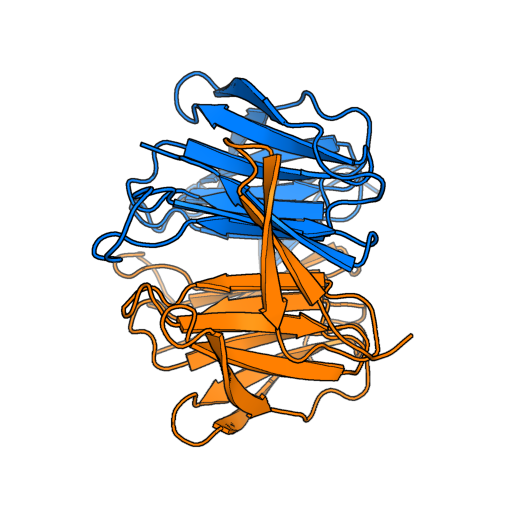-17.047 5.73 6.309 1 97.25 100 SER A N 1
ATOM 759 C CA . SER A 1 100 ? -16.031 6.762 6.477 1 97.25 100 SER A CA 1
ATOM 760 C C . SER A 1 100 ? -16.281 7.59 7.73 1 97.25 100 SER A C 1
ATOM 762 O O . SER A 1 100 ? -17.406 8.039 7.973 1 97.25 100 SER A O 1
ATOM 764 N N . VAL A 1 101 ? -15.266 7.77 8.539 1 96.06 101 VAL A N 1
ATOM 765 C CA . VAL A 1 101 ? -15.445 8.5 9.789 1 96.06 101 VAL A CA 1
ATOM 766 C C . VAL A 1 101 ? -14.734 9.852 9.703 1 96.06 101 VAL A C 1
ATOM 768 O O . VAL A 1 101 ? -14.977 10.734 10.531 1 96.06 101 VAL A O 1
ATOM 771 N N . GLN A 1 102 ? -13.906 10.039 8.789 1 95.44 102 GLN A N 1
ATOM 772 C CA . GLN A 1 102 ? -13.188 11.297 8.594 1 95.44 102 GLN A CA 1
ATOM 773 C C . GLN A 1 102 ? -12.695 11.43 7.156 1 95.44 102 GLN A C 1
ATOM 775 O O . GLN A 1 102 ? -12.312 10.438 6.531 1 95.44 102 GLN A O 1
ATOM 780 N N . THR A 1 103 ? -12.75 12.602 6.59 1 97.19 103 THR A N 1
ATOM 781 C CA . THR A 1 103 ? -12.156 12.953 5.309 1 97.19 103 THR A CA 1
ATOM 782 C C . THR A 1 103 ? -11.18 14.117 5.473 1 97.19 103 THR A C 1
ATOM 784 O O . THR A 1 103 ? -11.531 15.156 6.031 1 97.19 103 THR A O 1
ATOM 787 N N . MET A 1 104 ? -9.984 13.945 5.023 1 96.19 104 MET A N 1
ATOM 788 C CA . MET A 1 104 ? -8.953 14.977 5.07 1 96.19 104 MET A CA 1
ATOM 789 C C . MET A 1 104 ? -8.625 15.484 3.668 1 96.19 104 MET A C 1
ATOM 791 O O . MET A 1 104 ? -8.438 14.688 2.742 1 96.19 104 MET A O 1
ATOM 795 N N . SER A 1 105 ? -8.531 16.781 3.527 1 96.81 105 SER A N 1
ATOM 796 C CA . SER A 1 105 ? -8.383 17.422 2.221 1 96.81 105 SER A CA 1
ATOM 797 C C . SER A 1 105 ? -7.184 18.359 2.191 1 96.81 105 SER A C 1
ATOM 799 O O . SER A 1 105 ? -7.254 19.438 1.606 1 96.81 105 SER A O 1
ATOM 801 N N . ASN A 1 106 ? -6.152 17.906 2.775 1 94.94 106 ASN A N 1
ATOM 802 C CA . ASN A 1 106 ? -4.98 18.766 2.9 1 94.94 106 ASN A CA 1
ATOM 803 C C . ASN A 1 106 ? -4.109 18.719 1.647 1 94.94 106 ASN A C 1
ATOM 805 O O . ASN A 1 106 ? -3.223 19.547 1.469 1 94.94 106 ASN A O 1
ATOM 809 N N . HIS A 1 107 ? -4.215 17.766 0.846 1 97.31 107 HIS A N 1
ATOM 810 C CA . HIS A 1 107 ? -3.439 17.656 -0.383 1 97.31 107 HIS A CA 1
ATOM 811 C C . HIS A 1 107 ? -4.102 18.406 -1.531 1 97.31 107 HIS A C 1
ATOM 813 O O . HIS A 1 107 ? -5.328 18.5 -1.588 1 97.31 107 HIS A O 1
ATOM 819 N N . SER A 1 108 ? -3.293 18.891 -2.469 1 97.62 108 SER A N 1
ATOM 820 C CA . SER A 1 108 ? -3.809 19.625 -3.615 1 97.62 108 SER A CA 1
ATOM 821 C C . SER A 1 108 ? -3.74 18.797 -4.891 1 97.62 108 SER A C 1
ATOM 823 O O . SER A 1 108 ? -4.02 19.297 -5.98 1 97.62 108 SER A O 1
ATOM 825 N N . ASP A 1 109 ? -3.348 17.594 -4.871 1 98.38 109 ASP A N 1
ATOM 826 C CA . ASP A 1 109 ? -3.281 16.656 -5.992 1 98.38 109 ASP A CA 1
ATOM 827 C C . ASP A 1 109 ? -3.537 15.227 -5.523 1 98.38 109 ASP A C 1
ATOM 829 O O . ASP A 1 109 ? -3.801 14.992 -4.344 1 98.38 109 ASP A O 1
ATOM 833 N N . GLN A 1 110 ? -3.561 14.234 -6.477 1 98.62 110 GLN A N 1
ATOM 834 C CA . GLN A 1 110 ? -3.896 12.844 -6.188 1 98.62 110 GLN A CA 1
ATOM 835 C C . GLN A 1 110 ? -3.057 12.305 -5.035 1 98.62 110 GLN A C 1
ATOM 837 O O . GLN A 1 110 ? -1.859 12.586 -4.949 1 98.62 110 GLN A O 1
ATOM 842 N N . VAL A 1 111 ? -3.691 11.586 -4.168 1 98.75 111 VAL A N 1
ATOM 843 C CA . VAL A 1 111 ? -3.025 10.938 -3.043 1 98.75 111 VAL A CA 1
ATOM 844 C C . VAL A 1 111 ? -2.682 9.492 -3.41 1 98.75 111 VAL A C 1
ATOM 846 O O . VAL A 1 111 ? -3.566 8.641 -3.471 1 98.75 111 VAL A O 1
ATOM 849 N N . TRP A 1 112 ? -1.401 9.172 -3.496 1 98.5 112 TRP A N 1
ATOM 850 C CA . TRP A 1 112 ? -0.958 7.906 -4.059 1 98.5 112 TRP A CA 1
ATOM 851 C C . TRP A 1 112 ? -0.63 6.906 -2.957 1 98.5 112 TRP A C 1
ATOM 853 O O . TRP A 1 112 ? -0.527 5.703 -3.211 1 98.5 112 TRP A O 1
ATOM 863 N N . ALA A 1 113 ? -0.421 7.434 -1.745 1 98.75 113 ALA A N 1
ATOM 864 C CA . ALA A 1 113 ? -0.023 6.496 -0.699 1 98.75 113 ALA A CA 1
ATOM 865 C C . ALA A 1 113 ? -0.554 6.934 0.663 1 98.75 113 ALA A C 1
ATOM 867 O O . ALA A 1 113 ? -0.582 8.125 0.969 1 98.75 113 ALA A O 1
ATOM 868 N N . VAL A 1 114 ? -0.912 5.973 1.473 1 98.44 114 VAL A N 1
ATOM 869 C CA . VAL A 1 114 ? -1.214 6.133 2.891 1 98.44 114 VAL A CA 1
ATOM 870 C C . VAL A 1 114 ? -0.531 5.027 3.691 1 98.44 114 VAL A C 1
ATOM 872 O O . VAL A 1 114 ? -0.358 3.91 3.197 1 98.44 114 VAL A O 1
ATOM 875 N N . ALA A 1 115 ? -0.16 5.332 4.891 1 97.38 115 ALA A N 1
ATOM 876 C CA . ALA A 1 115 ? 0.508 4.348 5.738 1 97.38 115 ALA A CA 1
ATOM 877 C C . ALA A 1 115 ? 0.304 4.668 7.215 1 97.38 115 ALA A C 1
ATOM 879 O O . ALA A 1 115 ? 0.64 5.762 7.672 1 97.38 115 ALA A O 1
ATOM 880 N N . PHE A 1 116 ? -0.17 3.676 7.953 1 95.69 116 PHE A N 1
ATOM 881 C CA . PHE A 1 116 ? -0.221 3.793 9.406 1 95.69 116 PHE A CA 1
ATOM 882 C C . PHE A 1 116 ? 1.146 3.516 10.023 1 95.69 116 PHE A C 1
ATOM 884 O O . PHE A 1 116 ? 1.827 2.566 9.625 1 95.69 116 PHE A O 1
ATOM 891 N N . ARG A 1 117 ? 1.456 4.352 11.016 1 92.62 117 ARG A N 1
ATOM 892 C CA . ARG A 1 117 ? 2.652 4.082 11.805 1 92.62 117 ARG A CA 1
ATOM 893 C C . ARG A 1 117 ? 2.352 3.096 12.93 1 92.62 117 ARG A C 1
ATOM 895 O O . ARG A 1 117 ? 1.345 3.23 13.625 1 92.62 117 ARG A O 1
ATOM 902 N N . PRO A 1 118 ? 3.217 2.027 13.008 1 89.81 118 PRO A N 1
ATOM 903 C CA . PRO A 1 118 ? 2.979 1.127 14.141 1 89.81 118 PRO A CA 1
ATOM 904 C C . PRO A 1 118 ? 3.219 1.799 15.492 1 89.81 118 PRO A C 1
ATOM 906 O O . PRO A 1 118 ? 3.764 2.904 15.547 1 89.81 118 PRO A O 1
ATOM 909 N N . PRO A 1 119 ? 2.742 1.14 16.578 1 83.56 119 PRO A N 1
ATOM 910 C CA . PRO A 1 119 ? 2.938 1.717 17.906 1 83.56 119 PRO A CA 1
ATOM 911 C C . PRO A 1 119 ? 4.414 1.876 18.281 1 83.56 119 PRO A C 1
ATOM 913 O O . PRO A 1 119 ? 5.266 1.17 17.734 1 83.56 119 PRO A O 1
ATOM 916 N N . GLY A 1 120 ? 4.695 2.82 19.281 1 77.44 120 GLY A N 1
ATOM 917 C CA . GLY A 1 120 ? 6.035 2.971 19.828 1 77.44 120 GLY A CA 1
ATOM 918 C C . GLY A 1 120 ? 6.797 4.137 19.234 1 77.44 120 GLY A C 1
ATOM 919 O O . GLY A 1 120 ? 7.938 4.402 19.625 1 77.44 120 GLY A O 1
ATOM 920 N N . GLY A 1 121 ? 6.289 4.691 18.344 1 66.81 121 GLY A N 1
ATOM 921 C CA . GLY A 1 121 ? 6.961 5.875 17.828 1 66.81 121 GLY A CA 1
ATOM 922 C C . GLY A 1 121 ? 6.93 7.043 18.797 1 66.81 121 GLY A C 1
ATOM 923 O O . GLY A 1 121 ? 6.051 7.125 19.656 1 66.81 121 GLY A O 1
ATOM 924 N N . GLU A 1 122 ? 8.125 7.625 19.172 1 62.28 122 GLU A N 1
ATOM 925 C CA . GLU A 1 122 ? 8.234 8.781 20.062 1 62.28 122 GLU A CA 1
ATOM 926 C C . GLU A 1 122 ? 7.902 10.078 19.328 1 62.28 122 GLU A C 1
ATOM 928 O O . GLU A 1 122 ? 8.023 10.148 18.094 1 62.28 122 GLU A O 1
ATOM 933 N N . GLY A 1 123 ? 7.719 11.234 20.406 1 53 123 GLY A N 1
ATOM 934 C CA . GLY A 1 123 ? 7.445 12.594 19.969 1 53 123 GLY A CA 1
ATOM 935 C C . GLY A 1 123 ? 5.98 12.844 19.656 1 53 123 GLY A C 1
ATOM 936 O O . GLY A 1 123 ? 5.145 11.953 19.844 1 53 123 GLY A O 1
ATOM 937 N N . VAL A 1 124 ? 5.836 14.234 19.672 1 47.25 124 VAL A N 1
ATOM 938 C CA . VAL A 1 124 ? 4.492 14.797 19.656 1 47.25 124 VAL A CA 1
ATOM 939 C C . VAL A 1 124 ? 3.49 13.734 19.219 1 47.25 124 VAL A C 1
ATOM 941 O O . VAL A 1 124 ? 2.441 13.562 19.844 1 47.25 124 VAL A O 1
ATOM 944 N N . ARG A 1 125 ? 2.916 13.812 18.125 1 46.81 125 ARG A N 1
ATOM 945 C CA . ARG A 1 125 ? 1.591 13.258 17.875 1 46.81 125 ARG A CA 1
ATOM 946 C C . ARG A 1 125 ? 1.681 11.781 17.484 1 46.81 125 ARG A C 1
ATOM 948 O O . ARG A 1 125 ? 2.494 11.406 16.641 1 46.81 125 ARG A O 1
ATOM 955 N N . ALA A 1 126 ? 1.68 11.109 18.484 1 48.94 126 ALA A N 1
ATOM 956 C CA . ALA A 1 126 ? 1.362 9.695 18.312 1 48.94 126 ALA A CA 1
ATOM 957 C C . ALA A 1 126 ? 0.725 9.438 16.953 1 48.94 126 ALA A C 1
ATOM 959 O O . ALA A 1 126 ? 0.06 8.422 16.75 1 48.94 126 ALA A O 1
ATOM 960 N N . GLY A 1 127 ? 0.673 10.727 16.203 1 53.41 127 GLY A N 1
ATOM 961 C CA . GLY A 1 127 ? -0.037 10.773 14.938 1 53.41 127 GLY A CA 1
ATOM 962 C C . GLY A 1 127 ? 0.476 9.766 13.93 1 53.41 127 GLY A C 1
ATOM 963 O O . GLY A 1 127 ? 1.658 9.773 13.578 1 53.41 127 GLY A O 1
ATOM 964 N N . ARG A 1 128 ? -0.179 8.75 13.641 1 78.25 128 ARG A N 1
ATOM 965 C CA . ARG A 1 128 ? -0.06 7.32 13.375 1 78.25 128 ARG A CA 1
ATOM 966 C C . ARG A 1 128 ? -0.491 6.992 11.945 1 78.25 128 ARG A C 1
ATOM 968 O O . ARG A 1 128 ? -0.702 5.824 11.609 1 78.25 128 ARG A O 1
ATOM 975 N N . LEU A 1 129 ? -0.722 8.328 11.18 1 93.62 129 LEU A N 1
ATOM 976 C CA . LEU A 1 129 ? -1.032 8.102 9.766 1 93.62 129 LEU A CA 1
ATOM 977 C C . LEU A 1 129 ? -0.272 9.086 8.883 1 93.62 129 LEU A C 1
ATOM 979 O O . LEU A 1 129 ? -0.193 10.281 9.195 1 93.62 129 LEU A O 1
ATOM 983 N N . ALA A 1 130 ? 0.361 8.656 7.781 1 95.5 130 ALA A N 1
ATOM 984 C CA . ALA A 1 130 ? 1.017 9.484 6.773 1 95.5 130 ALA A CA 1
ATOM 985 C C . ALA A 1 130 ? 0.357 9.312 5.406 1 95.5 130 ALA A C 1
ATOM 987 O O . ALA A 1 130 ? -0.149 8.227 5.09 1 95.5 130 ALA A O 1
ATOM 988 N N . SER A 1 131 ? 0.362 10.367 4.578 1 97.44 131 SER A N 1
ATOM 989 C CA . SER A 1 131 ? -0.09 10.312 3.191 1 97.44 131 SER A CA 1
ATOM 990 C C . SER A 1 131 ? 0.893 11.016 2.262 1 97.44 131 SER A C 1
ATOM 992 O O . SER A 1 131 ? 1.5 12.023 2.637 1 97.44 131 SER A O 1
ATOM 994 N N . ALA A 1 132 ? 1.027 10.477 1.068 1 97.38 132 ALA A N 1
ATOM 995 C CA . ALA A 1 132 ? 1.867 11.07 0.029 1 97.38 132 ALA A CA 1
ATOM 996 C C . ALA A 1 132 ? 1.046 11.414 -1.211 1 97.38 132 ALA A C 1
ATOM 998 O O . ALA A 1 132 ? 0.168 10.641 -1.613 1 97.38 132 ALA A O 1
ATOM 999 N N . SER A 1 133 ? 1.415 12.555 -1.8 1 97.81 133 SER A N 1
ATOM 1000 C CA . SER A 1 133 ? 0.626 13.094 -2.902 1 97.81 133 SER A CA 1
ATOM 1001 C C . SER A 1 133 ? 1.522 13.578 -4.039 1 97.81 133 SER A C 1
ATOM 1003 O O . SER A 1 133 ? 2.707 13.852 -3.83 1 97.81 133 SER A O 1
ATOM 1005 N N . ASP A 1 134 ? 0.915 13.648 -5.215 1 96.69 134 ASP A N 1
ATOM 1006 C CA . ASP A 1 134 ? 1.574 14.234 -6.375 1 96.69 134 ASP A CA 1
ATOM 1007 C C . ASP A 1 134 ? 1.878 15.711 -6.145 1 96.69 134 ASP A C 1
ATOM 1009 O O . ASP A 1 134 ? 2.631 16.328 -6.906 1 96.69 134 ASP A O 1
ATOM 1013 N N . ASP A 1 135 ? 1.436 16.328 -5.125 1 94.75 135 ASP A N 1
ATOM 1014 C CA . ASP A 1 135 ? 1.757 17.719 -4.812 1 94.75 135 ASP A CA 1
ATOM 1015 C C . ASP A 1 135 ? 3.131 17.828 -4.156 1 94.75 135 ASP A C 1
ATOM 1017 O O . ASP A 1 135 ? 3.5 18.891 -3.654 1 94.75 135 ASP A O 1
ATOM 1021 N N . LYS A 1 136 ? 3.82 16.719 -4.102 1 92.5 136 LYS A N 1
ATOM 1022 C CA . LYS A 1 136 ? 5.199 16.609 -3.633 1 92.5 136 LYS A CA 1
ATOM 1023 C C . LYS A 1 136 ? 5.285 16.797 -2.121 1 92.5 136 LYS A C 1
ATOM 1025 O O . LYS A 1 136 ? 6.258 17.359 -1.617 1 92.5 136 LYS A O 1
ATOM 1030 N N . SER A 1 137 ? 4.258 16.266 -1.437 1 93.69 137 SER A N 1
ATOM 1031 C CA . SER A 1 137 ? 4.281 16.375 0.018 1 93.69 137 SER A CA 1
ATOM 1032 C C . SER A 1 137 ? 3.83 15.086 0.68 1 93.69 137 SER A C 1
ATOM 1034 O O . SER A 1 137 ? 3.113 14.289 0.071 1 93.69 137 SER A O 1
ATOM 1036 N N . ILE A 1 138 ? 4.379 14.969 1.876 1 94 138 ILE A N 1
ATOM 1037 C CA . ILE A 1 138 ? 3.848 14.008 2.842 1 94 138 ILE A CA 1
ATOM 1038 C C . ILE A 1 138 ? 3.15 14.758 3.977 1 94 138 ILE A C 1
ATOM 1040 O O . ILE A 1 138 ? 3.705 15.703 4.539 1 94 138 ILE A O 1
ATOM 1044 N N . SER A 1 139 ? 1.961 14.375 4.242 1 94.75 139 SER A N 1
ATOM 1045 C CA . SER A 1 139 ? 1.223 14.906 5.383 1 94.75 139 SER A CA 1
ATOM 1046 C C . SER A 1 139 ? 1.143 13.891 6.512 1 94.75 139 SER A C 1
ATOM 1048 O O . SER A 1 139 ? 0.901 12.703 6.27 1 94.75 139 SER A O 1
ATOM 1050 N N . LEU A 1 140 ? 1.34 14.406 7.727 1 91.5 140 LEU A N 1
ATOM 1051 C CA . LEU A 1 140 ? 1.244 13.578 8.922 1 91.5 140 LEU A CA 1
ATOM 1052 C C . LEU A 1 140 ? -0.001 13.93 9.727 1 91.5 140 LEU A C 1
ATOM 1054 O O . LEU A 1 140 ? -0.273 15.109 9.969 1 91.5 140 LEU A O 1
ATOM 1058 N N . TYR A 1 141 ? -0.714 12.883 10.094 1 91.31 141 TYR A N 1
ATOM 1059 C CA . TYR A 1 141 ? -1.969 13.07 10.82 1 91.31 141 TYR A CA 1
ATOM 1060 C C . TYR A 1 141 ? -1.884 12.477 12.219 1 91.31 141 TYR A C 1
ATOM 1062 O O . TYR A 1 141 ? -1.103 11.555 12.469 1 91.31 141 TYR A O 1
ATOM 1070 N N . ASP A 1 142 ? -2.73 13.109 13.086 1 81.44 142 ASP A N 1
ATOM 1071 C CA . ASP A 1 142 ? -2.938 12.461 14.383 1 81.44 142 ASP A CA 1
ATOM 1072 C C . ASP A 1 142 ? -3.945 11.32 14.273 1 81.44 142 ASP A C 1
ATOM 1074 O O . ASP A 1 142 ? -4.992 11.469 13.641 1 81.44 142 ASP A O 1
ATOM 1078 N N . TYR A 1 143 ? -3.521 10.164 14.391 1 65.88 143 TYR A N 1
ATOM 1079 C CA . TYR A 1 143 ? -4.473 9.062 14.492 1 65.88 143 TYR A CA 1
ATOM 1080 C C . TYR A 1 143 ? -4.371 8.383 15.852 1 65.88 143 TYR A C 1
ATOM 1082 O O . TYR A 1 143 ? -3.295 7.938 16.25 1 65.88 143 TYR A O 1
ATOM 1090 N N . SER A 1 144 ? -5.152 8.711 16.844 1 55 144 SER A N 1
ATOM 1091 C CA . SER A 1 144 ? -5.234 8.07 18.156 1 55 144 SER A CA 1
ATOM 1092 C C . SER A 1 144 ? -6.309 6.992 18.188 1 55 144 SER A C 1
ATOM 1094 O O . SER A 1 144 ? -7.301 7.078 17.469 1 55 144 SER A O 1
ATOM 1096 N N . MET B 1 1 ? 13.102 20.859 -10.227 1 45.19 1 MET B N 1
ATOM 1097 C CA . MET B 1 1 ? 12.469 20.578 -8.945 1 45.19 1 MET B CA 1
ATOM 1098 C C . MET B 1 1 ? 13.398 19.766 -8.047 1 45.19 1 MET B C 1
ATOM 1100 O O . MET B 1 1 ? 14.133 18.906 -8.523 1 45.19 1 MET B O 1
ATOM 1104 N N . ASP B 1 2 ? 13.898 20.219 -6.922 1 60.41 2 ASP B N 1
ATOM 1105 C CA . ASP B 1 2 ? 15.094 19.797 -6.215 1 60.41 2 ASP B CA 1
ATOM 1106 C C . ASP B 1 2 ? 14.938 18.359 -5.695 1 60.41 2 ASP B C 1
ATOM 1108 O O . ASP B 1 2 ? 15.859 17.828 -5.074 1 60.41 2 ASP B O 1
ATOM 1112 N N . GLY B 1 3 ? 13.914 17.656 -6.062 1 77.69 3 GLY B N 1
ATOM 1113 C CA . GLY B 1 3 ? 13.805 16.234 -5.746 1 77.69 3 GLY B CA 1
ATOM 1114 C C . GLY B 1 3 ? 13.43 15.977 -4.301 1 77.69 3 GLY B C 1
ATOM 1115 O O . GLY B 1 3 ? 13.648 14.875 -3.787 1 77.69 3 GLY B O 1
ATOM 1116 N N . THR B 1 4 ? 12.992 17.094 -3.58 1 83.81 4 THR B N 1
ATOM 1117 C CA . THR B 1 4 ? 12.68 16.906 -2.172 1 83.81 4 THR B CA 1
ATOM 1118 C C . THR B 1 4 ? 11.18 16.688 -1.979 1 83.81 4 THR B C 1
ATOM 1120 O O . THR B 1 4 ? 10.375 17.078 -2.838 1 83.81 4 THR B O 1
ATOM 1123 N N . ILE B 1 5 ? 10.875 16.062 -0.901 1 90.06 5 ILE B N 1
ATOM 1124 C CA . ILE B 1 5 ? 9.5 15.898 -0.446 1 90.06 5 ILE B CA 1
ATOM 1125 C C . ILE B 1 5 ? 9.273 16.719 0.827 1 90.06 5 ILE B C 1
ATOM 1127 O O . ILE B 1 5 ? 10.039 16.594 1.787 1 90.06 5 ILE B O 1
ATOM 1131 N N . ALA B 1 6 ? 8.297 17.562 0.738 1 93.19 6 ALA B N 1
ATOM 1132 C CA . ALA B 1 6 ? 7.957 18.344 1.931 1 93.19 6 ALA B CA 1
ATOM 1133 C C . ALA B 1 6 ? 7.098 17.516 2.889 1 93.19 6 ALA B C 1
ATOM 1135 O O . ALA B 1 6 ? 6.133 16.875 2.471 1 93.19 6 ALA B O 1
ATOM 1136 N N . VAL B 1 7 ? 7.457 17.531 4.172 1 92.5 7 VAL B N 1
ATOM 1137 C CA . VAL B 1 7 ? 6.676 16.859 5.199 1 92.5 7 VAL B CA 1
ATOM 1138 C C . VAL B 1 7 ? 5.914 17.891 6.035 1 92.5 7 VAL B C 1
ATOM 1140 O O . VAL B 1 7 ? 6.496 18.859 6.512 1 92.5 7 VAL B O 1
ATOM 1143 N N . TYR B 1 8 ? 4.641 17.625 6.211 1 92.81 8 TYR B N 1
ATOM 1144 C CA . TYR B 1 8 ? 3.764 18.562 6.906 1 92.81 8 TYR B CA 1
ATOM 1145 C C . TYR B 1 8 ? 3.072 17.891 8.086 1 92.81 8 TYR B C 1
ATOM 1147 O O . TYR B 1 8 ? 2.76 16.703 8.031 1 92.81 8 TYR B O 1
ATOM 1155 N N . ASP B 1 9 ? 2.869 18.703 9.18 1 90.44 9 ASP B N 1
ATOM 1156 C CA . ASP B 1 9 ? 1.89 18.391 10.211 1 90.44 9 ASP B CA 1
ATOM 1157 C C . ASP B 1 9 ? 0.479 18.766 9.773 1 90.44 9 ASP B C 1
ATOM 1159 O O . ASP B 1 9 ? 0.128 19.953 9.758 1 90.44 9 ASP B O 1
ATOM 1163 N N . ALA B 1 10 ? -0.284 17.797 9.469 1 88.81 10 ALA B N 1
ATOM 1164 C CA . ALA B 1 10 ? -1.601 18.078 8.898 1 88.81 10 ALA B CA 1
ATOM 1165 C C . ALA B 1 10 ? -2.551 18.641 9.953 1 88.81 10 ALA B C 1
ATOM 1167 O O . ALA B 1 10 ? -3.469 19.391 9.633 1 88.81 10 ALA B O 1
ATOM 1168 N N . VAL B 1 11 ? -2.348 18.156 11.133 1 84.56 11 VAL B N 1
ATOM 1169 C CA . VAL B 1 11 ? -3.213 18.625 12.211 1 84.56 11 VAL B CA 1
ATOM 1170 C C . VAL B 1 11 ? -2.979 20.109 12.461 1 84.56 11 VAL B C 1
ATOM 1172 O O . VAL B 1 11 ? -3.928 20.891 12.508 1 84.56 11 VAL B O 1
ATOM 1175 N N . ARG B 1 12 ? -1.789 20.484 12.539 1 87.75 12 ARG B N 1
ATOM 1176 C CA . ARG B 1 12 ? -1.429 21.875 12.836 1 87.75 12 ARG B CA 1
ATOM 1177 C C . ARG B 1 12 ? -1.279 22.688 11.555 1 87.75 12 ARG B C 1
ATOM 1179 O O . ARG B 1 12 ? -1.097 23.906 11.602 1 87.75 12 ARG B O 1
ATOM 1186 N N . MET B 1 13 ? -1.288 22.062 10.484 1 88.69 13 MET B N 1
ATOM 1187 C CA . MET B 1 13 ? -1.095 22.703 9.188 1 88.69 13 MET B CA 1
ATOM 1188 C C . MET B 1 13 ? 0.249 23.422 9.133 1 88.69 13 MET B C 1
ATOM 1190 O O . MET B 1 13 ? 0.314 24.594 8.758 1 88.69 13 MET B O 1
ATOM 1194 N N . LYS B 1 14 ? 1.293 22.656 9.445 1 92.56 14 LYS B N 1
ATOM 1195 C CA . LYS B 1 14 ? 2.633 23.234 9.523 1 92.56 14 LYS B CA 1
ATOM 1196 C C . LYS B 1 14 ? 3.643 22.375 8.766 1 92.56 14 LYS B C 1
ATOM 1198 O O . LYS B 1 14 ? 3.607 21.141 8.836 1 92.56 14 LYS B O 1
ATOM 1203 N N . PHE B 1 15 ? 4.547 23.188 8.109 1 93.75 15 PHE B N 1
ATOM 1204 C CA . PHE B 1 15 ? 5.703 22.531 7.504 1 93.75 15 PHE B CA 1
ATOM 1205 C C . PHE B 1 15 ? 6.664 22.031 8.57 1 93.75 15 PHE B C 1
ATOM 1207 O O . PHE B 1 15 ? 6.949 22.734 9.547 1 93.75 15 PHE B O 1
ATOM 1214 N N . LEU B 1 16 ? 7.078 20.828 8.438 1 91.56 16 LEU B N 1
ATOM 1215 C CA . LEU B 1 16 ? 7.996 20.266 9.422 1 91.56 16 LEU B CA 1
ATOM 1216 C C . LEU B 1 16 ? 9.422 20.25 8.883 1 91.56 16 LEU B C 1
ATOM 1218 O O . LEU B 1 16 ? 10.312 20.891 9.445 1 91.56 16 LEU B O 1
ATOM 1222 N N . HIS B 1 17 ? 9.68 19.594 7.793 1 91.88 17 HIS B N 1
ATOM 1223 C CA . HIS B 1 17 ? 11 19.469 7.184 1 91.88 17 HIS B CA 1
ATOM 1224 C C . HIS B 1 17 ? 10.906 18.891 5.773 1 91.88 17 HIS B C 1
ATOM 1226 O O . HIS B 1 17 ? 9.812 18.578 5.301 1 91.88 17 HIS B O 1
ATOM 1232 N N . HIS B 1 18 ? 12.102 18.797 5.105 1 92.31 18 HIS B N 1
ATOM 1233 C CA . HIS B 1 18 ? 12.227 18.109 3.828 1 92.31 18 HIS B CA 1
ATOM 1234 C C . HIS B 1 18 ? 12.898 16.75 4 1 92.31 18 HIS B C 1
ATOM 1236 O O . HIS B 1 18 ? 13.766 16.578 4.859 1 92.31 18 HIS B O 1
ATOM 1242 N N . LEU B 1 19 ? 12.398 15.828 3.254 1 90.25 19 LEU B N 1
ATOM 1243 C CA . LEU B 1 19 ? 13.156 14.594 3.037 1 90.25 19 LEU B CA 1
ATOM 1244 C C . LEU B 1 19 ? 13.859 14.625 1.683 1 90.25 19 LEU B C 1
ATOM 1246 O O . LEU B 1 19 ? 13.359 15.227 0.733 1 90.25 19 LEU B O 1
ATOM 1250 N N . GLU B 1 20 ? 15.141 14.062 1.81 1 85.94 20 GLU B N 1
ATOM 1251 C CA . GLU B 1 20 ? 15.711 13.812 0.49 1 85.94 20 GLU B CA 1
ATOM 1252 C C . GLU B 1 20 ? 14.734 13.039 -0.395 1 85.94 20 GLU B C 1
ATOM 1254 O O . GLU B 1 20 ? 14.062 12.109 0.068 1 85.94 20 GLU B O 1
ATOM 1259 N N . GLY B 1 21 ? 14.586 13.609 -1.612 1 74.19 21 GLY B N 1
ATOM 1260 C CA . GLY B 1 21 ? 13.406 13.156 -2.332 1 74.19 21 GLY B CA 1
ATOM 1261 C C . GLY B 1 21 ? 13.742 12.312 -3.551 1 74.19 21 GLY B C 1
ATOM 1262 O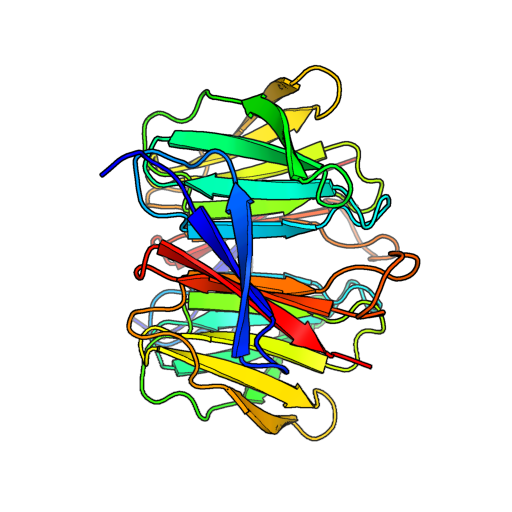 O . GLY B 1 21 ? 14.914 12.141 -3.895 1 74.19 21 GLY B O 1
ATOM 1263 N N . HIS B 1 22 ? 12.789 11.562 -3.895 1 82 22 HIS B N 1
ATOM 1264 C CA . HIS B 1 22 ? 12.695 10.945 -5.215 1 82 22 HIS B CA 1
ATOM 1265 C C . HIS B 1 22 ? 12.688 12.008 -6.312 1 82 22 HIS B C 1
ATOM 1267 O O . HIS B 1 22 ? 12.297 13.148 -6.074 1 82 22 HIS B O 1
ATOM 1273 N N . HIS B 1 23 ? 13.156 11.703 -7.453 1 83.62 23 HIS B N 1
ATOM 1274 C CA . HIS B 1 23 ? 13.156 12.641 -8.578 1 83.62 23 HIS B CA 1
ATOM 1275 C C . HIS B 1 23 ? 11.844 12.57 -9.352 1 83.62 23 HIS B C 1
ATOM 1277 O O . HIS B 1 23 ? 11.656 13.297 -10.328 1 83.62 23 HIS B O 1
ATOM 1283 N N . MET B 1 24 ? 11.086 11.672 -8.961 1 90.25 24 MET B N 1
ATOM 1284 C CA . MET B 1 24 ? 9.781 11.445 -9.57 1 90.25 24 MET B CA 1
ATOM 1285 C C . MET B 1 24 ? 8.719 11.18 -8.5 1 90.25 24 MET B C 1
ATOM 1287 O O . MET B 1 24 ? 9.031 11.148 -7.312 1 90.25 24 MET B O 1
ATOM 1291 N N . PRO B 1 25 ? 7.434 11.117 -8.898 1 92.25 25 PRO B N 1
ATOM 1292 C CA . PRO B 1 25 ? 6.348 10.922 -7.934 1 92.25 25 PRO B CA 1
ATOM 1293 C C . PRO B 1 25 ? 6.52 9.648 -7.105 1 92.25 25 PRO B C 1
ATOM 1295 O O . PRO B 1 25 ? 6.836 8.594 -7.652 1 92.25 25 PRO B O 1
ATOM 1298 N N . VAL B 1 26 ? 6.27 9.82 -5.77 1 96.38 26 VAL B N 1
ATOM 1299 C CA . VAL B 1 26 ? 6.152 8.688 -4.859 1 96.38 26 VAL B CA 1
ATOM 1300 C C . VAL B 1 26 ? 4.801 8 -5.059 1 96.38 26 VAL B C 1
ATOM 1302 O O . VAL B 1 26 ? 3.754 8.656 -5.02 1 96.38 26 VAL B O 1
ATOM 1305 N N . ARG B 1 27 ? 4.773 6.656 -5.273 1 97.44 27 ARG B N 1
ATOM 1306 C CA . ARG B 1 27 ? 3.541 5.938 -5.582 1 97.44 27 ARG B CA 1
ATOM 1307 C C . ARG B 1 27 ? 3.09 5.094 -4.395 1 97.44 27 ARG B C 1
ATOM 1309 O O . ARG B 1 27 ? 1.926 4.691 -4.316 1 97.44 27 ARG B O 1
ATOM 1316 N N . SER B 1 28 ? 3.969 4.758 -3.525 1 98.5 28 SER B N 1
ATOM 1317 C CA . SER B 1 28 ? 3.648 3.893 -2.395 1 98.5 28 SER B CA 1
ATOM 1318 C C . SER B 1 28 ? 4.559 4.18 -1.205 1 98.5 28 SER B C 1
ATOM 1320 O O . SER B 1 28 ? 5.684 4.656 -1.378 1 98.5 28 SER B O 1
ATOM 1322 N N . MET B 1 29 ? 4.039 3.926 -0.051 1 98 29 MET B N 1
ATOM 1323 C CA . MET B 1 29 ? 4.777 4.094 1.196 1 98 29 MET B CA 1
ATOM 1324 C C . MET B 1 29 ? 4.289 3.113 2.256 1 98 29 MET B C 1
ATOM 1326 O O . MET B 1 29 ? 3.105 2.775 2.297 1 98 29 MET B O 1
ATOM 1330 N N . VAL B 1 30 ? 5.184 2.699 3.104 1 98.19 30 VAL B N 1
ATOM 1331 C CA . VAL B 1 30 ? 4.84 1.801 4.199 1 98.19 30 VAL B CA 1
ATOM 1332 C C . VAL B 1 30 ? 5.828 1.99 5.352 1 98.19 30 VAL B C 1
ATOM 1334 O O . VAL B 1 30 ? 7.027 2.174 5.125 1 98.19 30 VAL B O 1
ATOM 1337 N N . PHE B 1 31 ? 5.328 2.008 6.59 1 96.12 31 PHE B N 1
ATOM 1338 C CA . PHE B 1 31 ? 6.219 1.95 7.746 1 96.12 31 PHE B CA 1
ATOM 1339 C C . PHE B 1 31 ? 6.66 0.518 8.016 1 96.12 31 PHE B C 1
ATOM 1341 O O . PHE B 1 31 ? 5.902 -0.427 7.789 1 96.12 31 PHE B O 1
ATOM 1348 N N . SER B 1 32 ? 7.859 0.45 8.586 1 96.12 32 SER B N 1
ATOM 1349 C CA . SER B 1 32 ? 8.266 -0.832 9.148 1 96.12 32 SER B CA 1
ATOM 1350 C C . SER B 1 32 ? 7.34 -1.258 10.281 1 96.12 32 SER B C 1
ATOM 1352 O O . SER B 1 32 ? 7.008 -0.454 11.156 1 96.12 32 SER B O 1
ATOM 1354 N N . PRO B 1 33 ? 6.953 -2.57 10.211 1 92.75 33 PRO B N 1
ATOM 1355 C CA . PRO B 1 33 ? 6.09 -3.021 11.305 1 92.75 33 PRO B CA 1
ATOM 1356 C C . PRO B 1 33 ? 6.84 -3.174 12.625 1 92.75 33 PRO B C 1
ATOM 1358 O O . PRO B 1 33 ? 6.219 -3.246 13.688 1 92.75 33 PRO B O 1
ATOM 1361 N N . VAL B 1 34 ? 8.141 -3.162 12.57 1 93.19 34 VAL B N 1
ATOM 1362 C CA . VAL B 1 34 ? 8.898 -3.486 13.773 1 93.19 34 VAL B CA 1
ATOM 1363 C C . VAL B 1 34 ? 9.648 -2.248 14.266 1 93.19 34 VAL B C 1
ATOM 1365 O O . VAL B 1 34 ? 10.156 -2.223 15.391 1 93.19 34 VAL B O 1
ATOM 1368 N N . ASP B 1 35 ? 9.836 -1.272 13.523 1 93.25 35 ASP B N 1
ATOM 1369 C CA . ASP B 1 35 ? 10.477 -0.011 13.891 1 93.25 35 ASP B CA 1
ATOM 1370 C C . ASP B 1 35 ? 9.664 1.181 13.383 1 93.25 35 ASP B C 1
ATOM 1372 O O . ASP B 1 35 ? 9.742 1.534 12.203 1 93.25 35 ASP B O 1
ATOM 1376 N N . PRO B 1 36 ? 8.969 1.837 14.227 1 91.62 36 PRO B N 1
ATOM 1377 C CA . PRO B 1 36 ? 8.055 2.902 13.812 1 91.62 36 PRO B CA 1
ATOM 1378 C C . PRO B 1 36 ? 8.789 4.113 13.234 1 91.62 36 PRO B C 1
ATOM 1380 O O . PRO B 1 36 ? 8.148 5.031 12.711 1 91.62 36 PRO B O 1
ATOM 1383 N N . HIS B 1 37 ? 10.062 4.105 13.203 1 91.31 37 HIS B N 1
ATOM 1384 C CA . HIS B 1 37 ? 10.82 5.234 12.688 1 91.31 37 HIS B CA 1
ATOM 1385 C C . HIS B 1 37 ? 11.281 4.98 11.25 1 91.31 37 HIS B C 1
ATOM 1387 O O . HIS B 1 37 ? 11.805 5.883 10.594 1 91.31 37 HIS B O 1
ATOM 1393 N N . VAL B 1 38 ? 11.094 3.82 10.82 1 94.62 38 VAL B N 1
ATOM 1394 C CA . VAL B 1 38 ? 11.578 3.479 9.484 1 94.62 38 VAL B CA 1
ATOM 1395 C C . VAL B 1 38 ? 10.414 3.531 8.492 1 94.62 38 VAL B C 1
ATOM 1397 O O . VAL B 1 38 ? 9.414 2.834 8.664 1 94.62 38 VAL B O 1
ATOM 1400 N N . LEU B 1 39 ? 10.539 4.383 7.488 1 95.25 39 LEU B N 1
ATOM 1401 C CA . LEU B 1 39 ? 9.586 4.562 6.398 1 95.25 39 LEU B CA 1
ATOM 1402 C C . LEU B 1 39 ? 10.203 4.164 5.062 1 95.25 39 LEU B C 1
ATOM 1404 O O . LEU B 1 39 ? 11.32 4.578 4.742 1 95.25 39 LEU B O 1
ATOM 1408 N N . LEU B 1 40 ? 9.539 3.287 4.309 1 97.69 40 LEU B N 1
ATOM 1409 C CA . LEU B 1 40 ? 9.961 2.922 2.963 1 97.69 40 LEU B CA 1
ATOM 1410 C C . LEU B 1 40 ? 9.031 3.518 1.915 1 97.69 40 LEU B C 1
ATOM 1412 O O . LEU B 1 40 ? 7.809 3.547 2.107 1 97.69 40 LEU B O 1
ATOM 1416 N N . THR B 1 41 ? 9.578 3.988 0.796 1 97.75 41 THR B N 1
ATOM 1417 C CA . THR B 1 41 ? 8.789 4.578 -0.282 1 97.75 41 THR B CA 1
ATOM 1418 C C . THR B 1 41 ? 9.18 3.975 -1.628 1 97.75 41 THR B C 1
ATOM 1420 O O . THR B 1 41 ? 10.352 3.666 -1.858 1 97.75 41 THR B O 1
ATOM 1423 N N . GLY B 1 42 ? 8.227 3.713 -2.475 1 97.88 42 GLY B N 1
ATOM 1424 C CA . GLY B 1 42 ? 8.406 3.355 -3.873 1 97.88 42 GLY B CA 1
ATOM 1425 C C . GLY B 1 42 ? 8.07 4.484 -4.828 1 97.88 42 GLY B C 1
ATOM 1426 O O . GLY B 1 42 ? 7.121 5.238 -4.594 1 97.88 42 GLY B O 1
ATOM 1427 N N . CYS B 1 43 ? 8.758 4.52 -5.863 1 96.69 43 CYS B N 1
ATOM 1428 C CA . CYS B 1 43 ? 8.695 5.723 -6.684 1 96.69 43 CYS B CA 1
ATOM 1429 C C . CYS B 1 43 ? 8.734 5.375 -8.164 1 96.69 43 CYS B C 1
ATOM 1431 O O . CYS B 1 43 ? 9.242 4.316 -8.547 1 96.69 43 CYS B O 1
ATOM 1433 N N . ASP B 1 44 ? 8.258 6.34 -9.016 1 96.44 44 ASP B N 1
ATOM 1434 C CA . ASP B 1 44 ? 8.32 6.242 -10.469 1 96.44 44 ASP B CA 1
ATOM 1435 C C . ASP B 1 44 ? 9.766 6.266 -10.969 1 96.44 44 ASP B C 1
ATOM 1437 O O . ASP B 1 44 ? 10.031 5.934 -12.117 1 96.44 44 ASP B O 1
ATOM 1441 N N . ASP B 1 45 ? 10.766 6.672 -10.195 1 94.38 45 ASP B N 1
ATOM 1442 C CA . ASP B 1 45 ? 12.164 6.695 -10.602 1 94.38 45 ASP B CA 1
ATOM 1443 C C . ASP B 1 45 ? 12.789 5.305 -10.5 1 94.38 45 ASP B C 1
ATOM 1445 O O . ASP B 1 45 ? 14 5.152 -10.625 1 94.38 45 ASP B O 1
ATOM 1449 N N . SER B 1 46 ? 12.023 4.305 -10.164 1 97.06 46 SER B N 1
ATOM 1450 C CA . SER B 1 46 ? 12.375 2.891 -10.102 1 97.06 46 SER B CA 1
ATOM 1451 C C . SER B 1 46 ? 13.188 2.58 -8.852 1 97.06 46 SER B C 1
ATOM 1453 O O . SER B 1 46 ? 13.844 1.539 -8.773 1 97.06 46 SER B O 1
ATOM 1455 N N . HIS B 1 47 ? 13.133 3.482 -7.887 1 96.5 47 HIS B N 1
ATOM 1456 C CA . HIS B 1 47 ? 13.883 3.289 -6.652 1 96.5 47 HIS B CA 1
ATOM 1457 C C . HIS B 1 47 ? 12.945 3.088 -5.465 1 96.5 47 HIS B C 1
ATOM 1459 O O . HIS B 1 47 ? 11.812 3.586 -5.465 1 96.5 47 HIS B O 1
ATOM 1465 N N . ILE B 1 48 ? 13.492 2.32 -4.543 1 97.81 48 ILE B N 1
ATOM 1466 C CA . ILE B 1 48 ? 12.977 2.258 -3.182 1 97.81 48 ILE B CA 1
ATOM 1467 C C . ILE B 1 48 ? 13.883 3.061 -2.25 1 97.81 48 ILE B C 1
ATOM 1469 O O . ILE B 1 48 ? 15.102 2.877 -2.246 1 97.81 48 ILE B O 1
ATOM 1473 N N . HIS B 1 49 ? 13.305 3.943 -1.546 1 97.06 49 HIS B N 1
ATOM 1474 C CA . HIS B 1 49 ? 14.047 4.66 -0.515 1 97.06 49 HIS B CA 1
ATOM 1475 C C . HIS B 1 49 ? 13.625 4.215 0.88 1 97.06 49 HIS B C 1
ATOM 1477 O O . HIS B 1 49 ? 12.453 3.879 1.103 1 97.06 49 HIS B O 1
ATOM 1483 N N . ILE B 1 50 ? 14.602 4.188 1.772 1 97.19 50 ILE B N 1
ATOM 1484 C CA . ILE B 1 50 ? 14.391 3.928 3.191 1 97.19 50 ILE B CA 1
ATOM 1485 C C . ILE B 1 50 ? 14.781 5.16 4.008 1 97.19 50 ILE B C 1
ATOM 1487 O O . ILE B 1 50 ? 15.906 5.645 3.904 1 97.19 50 ILE B O 1
ATOM 1491 N N . TYR B 1 51 ? 13.828 5.621 4.84 1 95.5 51 TYR B N 1
ATOM 1492 C CA . TYR B 1 51 ? 14.055 6.816 5.641 1 95.5 51 TYR B CA 1
ATOM 1493 C C . TYR B 1 51 ? 14.016 6.492 7.129 1 95.5 51 TYR B C 1
ATOM 1495 O O . TYR B 1 51 ? 13.266 5.617 7.562 1 95.5 51 TYR B O 1
ATOM 1503 N N . ASP B 1 52 ? 14.852 7.168 7.902 1 93.75 52 ASP B N 1
ATOM 1504 C CA . ASP B 1 52 ? 14.656 7.316 9.344 1 93.75 52 ASP B CA 1
ATOM 1505 C C . ASP B 1 52 ? 13.805 8.547 9.656 1 93.75 52 ASP B C 1
ATOM 1507 O O . ASP B 1 52 ? 14.258 9.68 9.5 1 93.75 52 ASP B O 1
ATOM 1511 N N . ALA B 1 53 ? 12.625 8.32 10.078 1 86.25 53 ALA B N 1
ATOM 1512 C CA . ALA B 1 53 ? 11.672 9.406 10.297 1 86.25 53 ALA B CA 1
ATOM 1513 C C . ALA B 1 53 ? 12.047 10.219 11.531 1 86.25 53 ALA B C 1
ATOM 1515 O O . ALA B 1 53 ? 11.648 11.383 11.664 1 86.25 53 ALA B O 1
ATOM 1516 N N . LYS B 1 54 ? 12.711 9.555 12.383 1 86.62 54 LYS B N 1
ATOM 1517 C CA . LYS B 1 54 ? 13.156 10.266 13.578 1 86.62 54 LYS B CA 1
ATOM 1518 C C . LYS B 1 54 ? 14.312 11.211 13.25 1 86.62 54 LYS B C 1
ATOM 1520 O O . LYS B 1 54 ? 14.266 12.398 13.586 1 86.62 54 LYS B O 1
ATOM 1525 N N . GLU B 1 55 ? 15.273 10.766 12.578 1 88.69 55 GLU B N 1
ATOM 1526 C CA . GLU B 1 55 ? 16.438 11.562 12.211 1 88.69 55 GLU B CA 1
ATOM 1527 C C . GLU B 1 55 ? 16.188 12.344 10.922 1 88.69 55 GLU B C 1
ATOM 1529 O O . GLU B 1 55 ? 17.031 13.148 10.516 1 88.69 55 GLU B O 1
ATOM 1534 N N . LYS B 1 56 ? 15.102 12.141 10.336 1 89.5 56 LYS B N 1
ATOM 1535 C CA . LYS B 1 56 ? 14.664 12.836 9.133 1 89.5 56 LYS B CA 1
ATOM 1536 C C . LYS B 1 56 ? 15.688 12.703 8.008 1 89.5 56 LYS B C 1
ATOM 1538 O O . LYS B 1 56 ? 16.062 13.695 7.375 1 89.5 56 LYS B O 1
ATOM 1543 N N . GLY B 1 57 ? 16.062 11.484 7.77 1 92.69 57 GLY B N 1
ATOM 1544 C CA . GLY B 1 57 ? 17.109 11.281 6.77 1 92.69 57 GLY B CA 1
ATOM 1545 C C . GLY B 1 57 ? 16.938 9.984 5.996 1 92.69 57 GLY B C 1
ATOM 1546 O O . GLY B 1 57 ? 16.281 9.055 6.473 1 92.69 57 GLY B O 1
ATOM 1547 N N . LEU B 1 58 ? 17.531 10.039 4.75 1 95.12 58 LEU B N 1
ATOM 1548 C CA . LEU B 1 58 ? 17.625 8.844 3.922 1 95.12 58 LEU B CA 1
ATOM 1549 C C . LEU B 1 58 ? 18.672 7.887 4.477 1 95.12 58 LEU B C 1
ATOM 1551 O O . LEU B 1 58 ? 19.844 8.266 4.645 1 95.12 58 LEU B O 1
ATOM 1555 N N . ILE B 1 59 ? 18.281 6.668 4.777 1 95.25 59 ILE B N 1
ATOM 1556 C CA . ILE B 1 59 ? 19.25 5.758 5.391 1 95.25 59 ILE B CA 1
ATOM 1557 C C . ILE B 1 59 ? 19.531 4.59 4.449 1 95.25 59 ILE B C 1
ATOM 1559 O O . ILE B 1 59 ? 20.375 3.736 4.738 1 95.25 59 ILE B O 1
ATOM 1563 N N . GLY B 1 60 ? 18.844 4.512 3.338 1 95.5 60 GLY B N 1
ATOM 1564 C CA . GLY B 1 60 ? 19.094 3.465 2.361 1 95.5 60 GLY B CA 1
ATOM 1565 C C . GLY B 1 60 ? 18.297 3.643 1.081 1 95.5 60 GLY B C 1
ATOM 1566 O O . GLY B 1 60 ? 17.312 4.395 1.051 1 95.5 60 GLY B O 1
ATOM 1567 N N . ALA B 1 61 ? 18.781 2.975 0.065 1 95.88 61 ALA B N 1
ATOM 1568 C CA . ALA B 1 61 ? 18.109 2.93 -1.231 1 95.88 61 ALA B CA 1
ATOM 1569 C C . ALA B 1 61 ? 18.359 1.597 -1.932 1 95.88 61 ALA B C 1
ATOM 1571 O O . ALA B 1 61 ? 19.422 0.999 -1.781 1 95.88 61 ALA B O 1
ATOM 1572 N N . MET B 1 62 ? 17.344 1.19 -2.607 1 97.25 62 MET B N 1
ATOM 1573 C CA . MET B 1 62 ? 17.438 -0.007 -3.438 1 97.25 62 MET B CA 1
ATOM 1574 C C . MET B 1 62 ? 16.922 0.262 -4.844 1 97.25 62 MET B C 1
ATOM 1576 O O . MET B 1 62 ? 16.031 1.098 -5.031 1 97.25 62 MET B O 1
ATOM 1580 N N . SER B 1 63 ? 17.562 -0.392 -5.812 1 96.56 63 SER B N 1
ATOM 1581 C CA . SER B 1 63 ? 17.141 -0.292 -7.207 1 96.56 63 SER B CA 1
ATOM 1582 C C . SER B 1 63 ? 17.312 -1.623 -7.934 1 96.56 63 SER B C 1
ATOM 1584 O O . SER B 1 63 ? 18.172 -2.43 -7.57 1 96.56 63 SER B O 1
ATOM 1586 N N . GLY B 1 64 ? 16.469 -1.811 -8.898 1 96.88 64 GLY B N 1
ATOM 1587 C CA . GLY B 1 64 ? 16.531 -3.037 -9.68 1 96.88 64 GLY B CA 1
ATOM 1588 C C . GLY B 1 64 ? 15.383 -3.186 -10.656 1 96.88 64 GLY B C 1
ATOM 1589 O O . GLY B 1 64 ? 15.539 -3.803 -11.711 1 96.88 64 GLY B O 1
ATOM 1590 N N . HIS B 1 65 ? 14.242 -2.613 -10.336 1 98.31 65 HIS B N 1
ATOM 1591 C CA . HIS B 1 65 ? 13.125 -2.623 -11.273 1 98.31 65 HIS B CA 1
ATOM 1592 C C . HIS B 1 65 ? 13.477 -1.882 -12.555 1 98.31 65 HIS B C 1
ATOM 1594 O O . HIS B 1 65 ? 14.227 -0.903 -12.531 1 98.31 65 HIS B O 1
ATOM 1600 N N . ALA B 1 66 ? 12.938 -2.307 -13.641 1 98.31 66 ALA B N 1
ATOM 1601 C CA . ALA B 1 66 ? 13.195 -1.697 -14.938 1 98.31 66 ALA B CA 1
ATOM 1602 C C . ALA B 1 66 ? 12.219 -0.558 -15.211 1 98.31 66 ALA B C 1
ATOM 1604 O O . ALA B 1 66 ? 12.32 0.125 -16.234 1 98.31 66 ALA B O 1
ATOM 1605 N N . SER B 1 67 ? 11.297 -0.357 -14.367 1 98.44 67 SER B N 1
ATOM 1606 C CA . SER B 1 67 ? 10.281 0.685 -14.5 1 98.44 67 SER B CA 1
ATOM 1607 C C . SER B 1 67 ? 9.719 1.087 -13.141 1 98.44 67 SER B C 1
ATOM 1609 O O . SER B 1 67 ? 10.367 0.883 -12.117 1 98.44 67 SER B O 1
ATOM 1611 N N . TRP B 1 68 ? 8.586 1.78 -13.094 1 98.25 68 TRP B N 1
ATOM 1612 C CA . TRP B 1 68 ? 8.023 2.41 -11.906 1 98.25 68 TRP B CA 1
ATOM 1613 C C . TRP B 1 68 ? 7.805 1.385 -10.797 1 98.25 68 TRP B C 1
ATOM 1615 O O . TRP B 1 68 ? 7.352 0.268 -11.062 1 98.25 68 TRP B O 1
ATOM 1625 N N . VAL B 1 69 ? 8.164 1.758 -9.578 1 98.62 69 VAL B N 1
ATOM 1626 C CA . VAL B 1 69 ? 7.734 1.011 -8.406 1 98.62 69 VAL B CA 1
ATOM 1627 C C . VAL B 1 69 ? 6.355 1.496 -7.961 1 98.62 69 VAL B C 1
ATOM 1629 O O . VAL B 1 69 ? 6.223 2.598 -7.422 1 98.62 69 VAL B O 1
ATOM 1632 N N . LEU B 1 70 ? 5.309 0.633 -8.086 1 98.69 70 LEU B N 1
ATOM 1633 C CA . LEU B 1 70 ? 3.918 1.043 -7.914 1 98.69 70 LEU B CA 1
ATOM 1634 C C . LEU B 1 70 ? 3.42 0.692 -6.516 1 98.69 70 LEU B C 1
ATOM 1636 O O . LEU B 1 70 ? 2.48 1.312 -6.012 1 98.69 70 LEU B O 1
ATOM 1640 N N . SER B 1 71 ? 4.012 -0.296 -5.918 1 98.88 71 SER B N 1
ATOM 1641 C CA . SER B 1 71 ? 3.557 -0.774 -4.617 1 98.88 71 SER B CA 1
ATOM 1642 C C . SER B 1 71 ? 4.719 -1.327 -3.795 1 98.88 71 SER B C 1
ATOM 1644 O O . SER B 1 71 ? 5.656 -1.905 -4.348 1 98.88 71 SER B O 1
ATOM 1646 N N . ILE B 1 72 ? 4.645 -1.104 -2.506 1 98.81 72 ILE B N 1
ATOM 1647 C CA . ILE B 1 72 ? 5.609 -1.631 -1.544 1 98.81 72 ILE B CA 1
ATOM 1648 C C . ILE B 1 72 ? 4.871 -2.17 -0.319 1 98.81 72 ILE B C 1
ATOM 1650 O O . ILE B 1 72 ? 3.885 -1.582 0.127 1 98.81 72 ILE B O 1
ATOM 1654 N N . ASP B 1 73 ? 5.285 -3.291 0.196 1 98.69 73 ASP B N 1
ATOM 1655 C CA . ASP B 1 73 ? 4.879 -3.787 1.507 1 98.69 73 ASP B CA 1
ATOM 1656 C C . ASP B 1 73 ? 6.047 -4.449 2.234 1 98.69 73 ASP B C 1
ATOM 1658 O O . ASP B 1 73 ? 6.988 -4.926 1.599 1 98.69 73 ASP B O 1
ATOM 1662 N N . VAL B 1 74 ? 6.02 -4.379 3.557 1 97.12 74 VAL B N 1
ATOM 1663 C CA . VAL B 1 74 ? 7.074 -4.953 4.383 1 97.12 74 VAL B CA 1
ATOM 1664 C C . VAL B 1 74 ? 6.551 -6.195 5.102 1 97.12 74 VAL B C 1
ATOM 1666 O O . VAL B 1 74 ? 5.422 -6.207 5.594 1 97.12 74 VAL B O 1
ATOM 1669 N N . SER B 1 75 ? 7.441 -7.219 5.148 1 95.19 75 SER B N 1
ATOM 1670 C CA . SER B 1 75 ? 7.055 -8.445 5.84 1 95.19 75 SER B CA 1
ATOM 1671 C C . SER B 1 75 ? 6.82 -8.188 7.328 1 95.19 75 SER B C 1
ATOM 1673 O O . SER B 1 75 ? 7.414 -7.277 7.906 1 95.19 75 SER B O 1
ATOM 1675 N N . PRO B 1 76 ? 6.008 -9.07 7.93 1 91.81 76 PRO B N 1
ATOM 1676 C CA . PRO B 1 76 ? 5.633 -8.828 9.328 1 91.81 76 PRO B CA 1
ATOM 1677 C C . PRO B 1 76 ? 6.84 -8.789 10.258 1 91.81 76 PRO B C 1
ATOM 1679 O O . PRO B 1 76 ? 6.816 -8.094 11.273 1 91.81 76 PRO B O 1
ATOM 1682 N N . ASP B 1 77 ? 7.867 -9.477 9.977 1 91.44 77 ASP B N 1
ATOM 1683 C CA . ASP B 1 77 ? 9.047 -9.508 10.836 1 91.44 77 ASP B CA 1
ATOM 1684 C C . ASP B 1 77 ? 10 -8.359 10.508 1 91.44 77 ASP B C 1
ATOM 1686 O O . ASP B 1 77 ? 11.047 -8.211 11.141 1 91.44 77 ASP B O 1
ATOM 1690 N N . GLY B 1 78 ? 9.703 -7.609 9.469 1 94.38 78 GLY B N 1
ATOM 1691 C CA . GLY B 1 78 ? 10.469 -6.426 9.125 1 94.38 78 GLY B CA 1
ATOM 1692 C C . GLY B 1 78 ? 11.75 -6.738 8.375 1 94.38 78 GLY B C 1
ATOM 1693 O O . GLY B 1 78 ? 12.625 -5.883 8.242 1 94.38 78 GLY B O 1
ATOM 1694 N N . MET B 1 79 ? 11.859 -7.945 7.824 1 94.56 79 MET B N 1
ATOM 1695 C CA . MET B 1 79 ? 13.148 -8.352 7.273 1 94.56 79 MET B CA 1
ATOM 1696 C C . MET B 1 79 ? 13.133 -8.281 5.75 1 94.56 79 MET B C 1
ATOM 1698 O O . MET B 1 79 ? 14.195 -8.266 5.117 1 94.56 79 MET B O 1
ATOM 1702 N N . ALA B 1 80 ? 11.984 -8.297 5.172 1 95.62 80 ALA B N 1
ATOM 1703 C CA . ALA B 1 80 ? 11.867 -8.32 3.715 1 95.62 80 ALA B CA 1
ATOM 1704 C C . ALA B 1 80 ? 10.898 -7.254 3.219 1 95.62 80 ALA B C 1
ATOM 1706 O O . ALA B 1 80 ? 9.984 -6.852 3.945 1 95.62 80 ALA B O 1
ATOM 1707 N N . VAL B 1 81 ? 11.141 -6.832 2.004 1 97.44 81 VAL B N 1
ATOM 1708 C CA . VAL B 1 81 ? 10.25 -5.934 1.277 1 97.44 81 VAL B CA 1
ATOM 1709 C C . VAL B 1 81 ? 9.789 -6.598 -0.018 1 97.44 81 VAL B C 1
ATOM 1711 O O . VAL B 1 81 ? 10.586 -7.23 -0.717 1 97.44 81 VAL B O 1
ATOM 1714 N N . ALA B 1 82 ? 8.539 -6.488 -0.303 1 98.31 82 ALA B N 1
ATOM 1715 C CA . ALA B 1 82 ? 8.016 -6.832 -1.624 1 98.31 82 ALA B CA 1
ATOM 1716 C C . ALA B 1 82 ? 7.625 -5.578 -2.402 1 98.31 82 ALA B C 1
ATOM 1718 O O . ALA B 1 82 ? 7.082 -4.629 -1.831 1 98.31 82 ALA B O 1
ATOM 1719 N N . THR B 1 83 ? 7.895 -5.57 -3.689 1 98.81 83 THR B N 1
ATOM 1720 C CA . THR B 1 83 ? 7.504 -4.453 -4.547 1 98.81 83 THR B CA 1
ATOM 1721 C C . THR B 1 83 ? 6.828 -4.957 -5.816 1 98.81 83 THR B C 1
ATOM 1723 O O . THR B 1 83 ? 7.207 -5.996 -6.359 1 98.81 83 THR B O 1
ATOM 1726 N N . GLY B 1 84 ? 5.797 -4.285 -6.23 1 98.88 84 GLY B N 1
ATOM 1727 C CA . GLY B 1 84 ? 5.188 -4.434 -7.543 1 98.88 84 GLY B CA 1
ATOM 1728 C C . GLY B 1 84 ? 5.512 -3.291 -8.484 1 98.88 84 GLY B C 1
ATOM 1729 O O . GLY B 1 84 ? 5.578 -2.133 -8.062 1 98.88 84 GLY B O 1
ATOM 1730 N N . SER B 1 85 ? 5.641 -3.623 -9.727 1 98.94 85 SER B N 1
ATOM 1731 C CA . SER B 1 85 ? 6.172 -2.633 -10.656 1 98.94 85 SER B CA 1
ATOM 1732 C C . SER B 1 85 ? 5.398 -2.635 -11.969 1 98.94 85 SER B C 1
ATOM 1734 O O . SER B 1 85 ? 4.762 -3.631 -12.32 1 98.94 85 SER B O 1
ATOM 1736 N N . SER B 1 86 ? 5.551 -1.502 -12.68 1 98.75 86 SER B N 1
ATOM 1737 C CA . SER B 1 86 ? 5.027 -1.397 -14.031 1 98.75 86 SER B CA 1
ATOM 1738 C C . SER B 1 86 ? 5.844 -2.236 -15.008 1 98.75 86 SER B C 1
ATOM 1740 O O . SER B 1 86 ? 5.426 -2.461 -16.141 1 98.75 86 SER B O 1
ATOM 1742 N N . ASP B 1 87 ? 6.941 -2.777 -14.633 1 98.81 87 ASP B N 1
ATOM 1743 C CA . ASP B 1 87 ? 7.707 -3.689 -15.477 1 98.81 87 ASP B CA 1
ATOM 1744 C C . ASP B 1 87 ? 7.125 -5.102 -15.43 1 98.81 87 ASP B C 1
ATOM 1746 O O . ASP B 1 87 ? 7.734 -6.047 -15.938 1 98.81 87 ASP B O 1
ATOM 1750 N N . ARG B 1 88 ? 6.027 -5.281 -14.75 1 98.69 88 ARG B N 1
ATOM 1751 C CA . ARG B 1 88 ? 5.199 -6.484 -14.688 1 98.69 88 ARG B CA 1
ATOM 1752 C C . ARG B 1 88 ? 5.801 -7.516 -13.742 1 98.69 88 ARG B C 1
ATOM 1754 O O . ARG B 1 88 ? 5.426 -8.688 -13.773 1 98.69 88 ARG B O 1
ATOM 1761 N N . THR B 1 89 ? 6.734 -7.098 -12.914 1 98.62 89 THR B N 1
ATOM 1762 C CA . THR B 1 89 ? 7.348 -8.062 -12.008 1 98.62 89 THR B CA 1
ATOM 1763 C C . THR B 1 89 ? 7.051 -7.703 -10.555 1 98.62 89 THR B C 1
ATOM 1765 O O . THR B 1 89 ? 6.727 -6.551 -10.25 1 98.62 89 THR B O 1
ATOM 1768 N N . VAL B 1 90 ? 7.137 -8.773 -9.727 1 98.19 90 VAL B N 1
ATOM 1769 C CA . VAL B 1 90 ? 7.234 -8.656 -8.281 1 98.19 90 VAL B CA 1
ATOM 1770 C C . VAL B 1 90 ? 8.656 -8.969 -7.828 1 98.19 90 VAL B C 1
ATOM 1772 O O . VAL B 1 90 ? 9.258 -9.953 -8.281 1 98.19 90 VAL B O 1
ATOM 1775 N N . ARG B 1 91 ? 9.172 -8.133 -6.984 1 98.31 91 ARG B N 1
ATOM 1776 C CA . ARG B 1 91 ? 10.492 -8.43 -6.426 1 98.31 91 ARG B CA 1
ATOM 1777 C C . ARG B 1 91 ? 10.43 -8.516 -4.902 1 98.31 91 ARG B C 1
ATOM 1779 O O . ARG B 1 91 ? 9.68 -7.773 -4.266 1 98.31 91 ARG B O 1
ATOM 1786 N N . LEU B 1 92 ? 11.242 -9.438 -4.398 1 97.06 92 LEU B N 1
ATOM 1787 C CA . LEU B 1 92 ? 11.516 -9.539 -2.969 1 97.06 92 LEU B CA 1
ATOM 1788 C C . LEU B 1 92 ? 12.914 -9.039 -2.643 1 97.06 92 LEU B C 1
ATOM 1790 O O . LEU B 1 92 ? 13.883 -9.398 -3.322 1 97.06 92 LEU B O 1
ATOM 1794 N N . TRP B 1 93 ? 12.977 -8.227 -1.624 1 97.81 93 TRP B N 1
ATOM 1795 C CA . TRP B 1 93 ? 14.242 -7.625 -1.215 1 97.81 93 TRP B CA 1
ATOM 1796 C C . TRP B 1 93 ? 14.594 -8.016 0.215 1 97.81 93 TRP B C 1
ATOM 1798 O O . TRP B 1 93 ? 13.727 -8.062 1.087 1 97.81 93 TRP B O 1
ATOM 1808 N N . ASP B 1 94 ? 15.859 -8.273 0.427 1 96.56 94 ASP B N 1
ATOM 1809 C CA . ASP B 1 94 ? 16.422 -8.312 1.775 1 96.56 94 ASP B CA 1
ATOM 1810 C C . ASP B 1 94 ? 16.781 -6.91 2.258 1 96.56 94 ASP B C 1
ATOM 1812 O O . ASP B 1 94 ? 17.641 -6.25 1.679 1 96.56 94 ASP B O 1
ATOM 1816 N N . ILE B 1 95 ? 16.141 -6.469 3.293 1 95.19 95 ILE B N 1
ATOM 1817 C CA . ILE B 1 95 ? 16.312 -5.09 3.74 1 95.19 95 ILE B CA 1
ATOM 1818 C C . ILE B 1 95 ? 17.734 -4.879 4.238 1 95.19 95 ILE B C 1
ATOM 1820 O O . ILE B 1 95 ? 18.359 -3.852 3.953 1 95.19 95 ILE B O 1
ATOM 1824 N N . ASN B 1 96 ? 18.25 -5.812 4.938 1 94.5 96 ASN B N 1
ATOM 1825 C CA . ASN B 1 96 ? 19.594 -5.68 5.484 1 94.5 96 ASN B CA 1
ATOM 1826 C C . ASN B 1 96 ? 20.656 -5.703 4.383 1 94.5 96 ASN B C 1
ATOM 1828 O O . ASN B 1 96 ? 21.578 -4.891 4.391 1 94.5 96 ASN B O 1
ATOM 1832 N N . ALA B 1 97 ? 20.5 -6.598 3.482 1 96.12 97 ALA B N 1
ATOM 1833 C CA . ALA B 1 97 ? 21.453 -6.707 2.381 1 96.12 97 ALA B CA 1
ATOM 1834 C C . ALA B 1 97 ? 21.219 -5.609 1.347 1 96.12 97 ALA B C 1
ATOM 1836 O O . ALA B 1 97 ? 22.062 -5.375 0.481 1 96.12 97 ALA B O 1
ATOM 1837 N N . ARG B 1 98 ? 20.094 -4.969 1.401 1 95.75 98 ARG B N 1
ATOM 1838 C CA . ARG B 1 98 ? 19.672 -3.957 0.436 1 95.75 98 ARG B CA 1
ATOM 1839 C C . ARG B 1 98 ? 19.781 -4.484 -0.991 1 95.75 98 ARG B C 1
ATOM 1841 O O . ARG B 1 98 ? 20.328 -3.814 -1.867 1 95.75 98 ARG B O 1
ATOM 1848 N N . ALA B 1 99 ? 19.219 -5.656 -1.138 1 96.81 99 ALA B N 1
ATOM 1849 C CA . ALA B 1 99 ? 19.328 -6.305 -2.443 1 96.81 99 ALA B CA 1
ATOM 1850 C C . ALA B 1 99 ? 18.078 -7.141 -2.738 1 96.81 99 ALA B C 1
ATOM 1852 O O . ALA B 1 99 ? 17.469 -7.707 -1.825 1 96.81 99 ALA B O 1
ATOM 1853 N N . SER B 1 100 ? 17.797 -7.145 -4.043 1 97.19 100 SER B N 1
ATOM 1854 C CA . SER B 1 100 ? 16.734 -8.055 -4.484 1 97.19 100 SER B CA 1
ATOM 1855 C C . SER B 1 100 ? 17.172 -9.508 -4.348 1 97.19 100 SER B C 1
ATOM 1857 O O . SER B 1 100 ? 18.266 -9.875 -4.766 1 97.19 100 SER B O 1
ATOM 1859 N N . VAL B 1 101 ? 16.328 -10.312 -3.744 1 96.06 101 VAL B N 1
ATOM 1860 C CA . VAL B 1 101 ? 16.703 -11.703 -3.527 1 96.06 101 VAL B CA 1
ATOM 1861 C C . VAL B 1 101 ? 15.859 -12.609 -4.426 1 96.06 101 VAL B C 1
ATOM 1863 O O . VAL B 1 101 ? 16.188 -13.781 -4.613 1 96.06 101 VAL B O 1
ATOM 1866 N N . GLN B 1 102 ? 14.836 -12.148 -4.969 1 95.31 102 GLN B N 1
ATOM 1867 C CA . GLN B 1 102 ? 13.977 -12.906 -5.871 1 95.31 102 GLN B CA 1
ATOM 1868 C C . GLN B 1 102 ? 13.18 -11.977 -6.781 1 95.31 102 GLN B C 1
ATOM 1870 O O . GLN B 1 102 ? 12.781 -10.891 -6.367 1 95.31 102 GLN B O 1
ATOM 1875 N N . THR B 1 103 ? 13 -12.336 -8.031 1 97 103 THR B N 1
ATOM 1876 C CA . THR B 1 103 ? 12.109 -11.68 -8.984 1 97 103 THR B CA 1
ATOM 1877 C C . THR B 1 103 ? 11.078 -12.664 -9.531 1 97 103 THR B C 1
ATOM 1879 O O . THR B 1 103 ? 11.438 -13.742 -10.023 1 97 103 THR B O 1
ATOM 1882 N N . MET B 1 104 ? 9.844 -12.328 -9.43 1 96 104 MET B N 1
ATOM 1883 C CA . MET B 1 104 ? 8.742 -13.141 -9.938 1 96 104 MET B CA 1
ATOM 1884 C C . MET B 1 104 ? 8.086 -12.477 -11.141 1 96 104 MET B C 1
ATOM 1886 O O . MET B 1 104 ? 7.773 -11.289 -11.109 1 96 104 MET B O 1
ATOM 18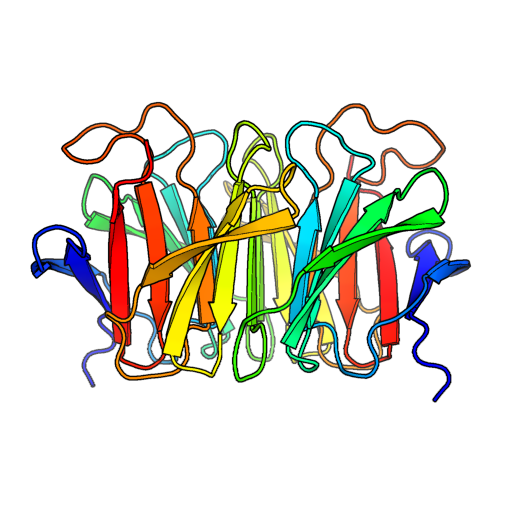90 N N . SER B 1 105 ? 7.836 -13.258 -12.188 1 96.75 105 SER B N 1
ATOM 1891 C CA . SER B 1 105 ? 7.355 -12.727 -13.461 1 96.75 105 SER B CA 1
ATOM 1892 C C . SER B 1 105 ? 6.094 -13.453 -13.922 1 96.75 105 SER B C 1
ATOM 1894 O O . SER B 1 105 ? 5.941 -13.742 -15.109 1 96.75 105 SER B O 1
ATOM 1896 N N . ASN B 1 106 ? 5.25 -13.672 -13 1 94.81 106 ASN B N 1
ATOM 1897 C CA . ASN B 1 106 ? 4.059 -14.453 -13.312 1 94.81 106 ASN B CA 1
ATOM 1898 C C . ASN B 1 106 ? 2.947 -13.578 -13.883 1 94.81 106 ASN B C 1
ATOM 1900 O O . ASN B 1 106 ? 1.964 -14.086 -14.422 1 94.81 106 ASN B O 1
ATOM 1904 N N . HIS B 1 107 ? 2.973 -12.344 -13.719 1 97.25 107 HIS B N 1
ATOM 1905 C CA . HIS B 1 107 ? 1.966 -11.43 -14.242 1 97.25 107 HIS B CA 1
ATOM 1906 C C . HIS B 1 107 ? 2.293 -11.016 -15.672 1 97.25 107 HIS B C 1
ATOM 1908 O O . HIS B 1 107 ? 3.465 -10.914 -16.047 1 97.25 107 HIS B O 1
ATOM 1914 N N . SER B 1 108 ? 1.263 -10.719 -16.469 1 97.69 108 SER B N 1
ATOM 1915 C CA . SER B 1 108 ? 1.451 -10.305 -17.859 1 97.69 108 SER B CA 1
ATOM 1916 C C . SER B 1 108 ? 1.192 -8.812 -18.031 1 97.69 108 SER B C 1
ATOM 1918 O O . SER B 1 108 ? 1.197 -8.312 -19.156 1 97.69 108 SER B O 1
ATOM 1920 N N . ASP B 1 109 ? 0.919 -8.078 -17.047 1 98.38 109 ASP B N 1
ATOM 1921 C CA . ASP B 1 109 ? 0.703 -6.633 -17.047 1 98.38 109 ASP B CA 1
ATOM 1922 C C . ASP B 1 109 ? 1.192 -6.004 -15.75 1 98.38 109 ASP B C 1
ATOM 1924 O O . ASP B 1 109 ? 1.728 -6.695 -14.883 1 98.38 109 ASP B O 1
ATOM 1928 N N . GLN B 1 110 ? 1.104 -4.633 -15.609 1 98.62 110 GLN B N 1
ATOM 1929 C CA . GLN B 1 110 ? 1.626 -3.891 -14.469 1 98.62 110 GLN B CA 1
ATOM 1930 C C . GLN B 1 110 ? 1.107 -4.465 -13.156 1 98.62 110 GLN B C 1
ATOM 1932 O O . GLN B 1 110 ? -0.065 -4.832 -13.047 1 98.62 110 GLN B O 1
ATOM 1937 N N . VAL B 1 111 ? 1.973 -4.57 -12.211 1 98.75 111 VAL B N 1
ATOM 1938 C CA . VAL B 1 111 ? 1.63 -5.035 -10.875 1 98.75 111 VAL B CA 1
ATOM 1939 C C . VAL B 1 111 ? 1.354 -3.838 -9.961 1 98.75 111 VAL B C 1
ATOM 1941 O O . VAL B 1 111 ? 2.283 -3.135 -9.555 1 98.75 111 VAL B O 1
ATOM 1944 N N . TRP B 1 112 ? 0.121 -3.682 -9.5 1 98.5 112 TRP B N 1
ATOM 1945 C CA . TRP B 1 112 ? -0.31 -2.463 -8.828 1 98.5 112 TRP B CA 1
ATOM 1946 C C . TRP B 1 112 ? -0.294 -2.645 -7.309 1 98.5 112 TRP B C 1
ATOM 1948 O O . TRP B 1 112 ? -0.333 -1.667 -6.559 1 98.5 112 TRP B O 1
ATOM 1958 N N . ALA B 1 113 ? -0.281 -3.912 -6.887 1 98.75 113 ALA B N 1
ATOM 1959 C CA . ALA B 1 113 ? -0.357 -4.102 -5.441 1 98.75 113 ALA B CA 1
ATOM 1960 C C . ALA B 1 113 ? 0.412 -5.348 -5.008 1 98.75 113 ALA B C 1
ATOM 1962 O O . ALA B 1 113 ? 0.392 -6.367 -5.703 1 98.75 113 ALA B O 1
ATOM 1963 N N . VAL B 1 114 ? 1.029 -5.262 -3.861 1 98.44 114 VAL B N 1
ATOM 1964 C CA . VAL B 1 114 ? 1.614 -6.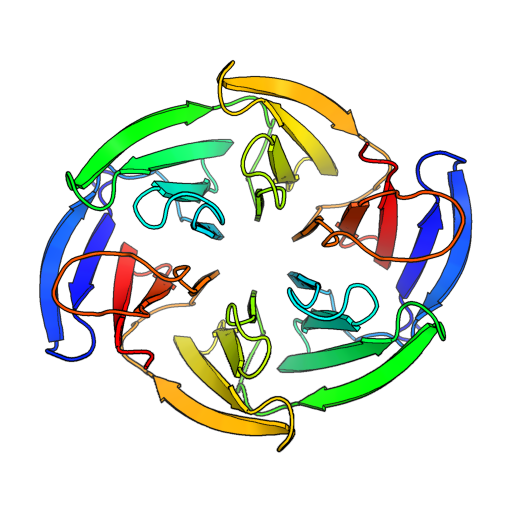387 -3.139 1 98.44 114 VAL B CA 1
ATOM 1965 C C . VAL B 1 114 ? 1.229 -6.312 -1.663 1 98.44 114 VAL B C 1
ATOM 1967 O O . VAL B 1 114 ? 1.059 -5.219 -1.115 1 98.44 114 VAL B O 1
ATOM 1970 N N . ALA B 1 115 ? 1.09 -7.445 -1.046 1 97.44 115 ALA B N 1
ATOM 1971 C CA . ALA B 1 115 ? 0.716 -7.484 0.366 1 97.44 115 ALA B CA 1
ATOM 1972 C C . ALA B 1 115 ? 1.202 -8.773 1.026 1 97.44 115 ALA B C 1
ATOM 1974 O O . ALA B 1 115 ? 0.873 -9.875 0.574 1 97.44 115 ALA B O 1
ATOM 1975 N N . PHE B 1 116 ? 1.924 -8.609 2.121 1 95.75 116 PHE B N 1
ATOM 1976 C CA . PHE B 1 116 ? 2.277 -9.758 2.947 1 95.75 116 PHE B CA 1
ATOM 1977 C C . PHE B 1 116 ? 1.108 -10.164 3.838 1 95.75 116 PHE B C 1
ATOM 1979 O O . PHE B 1 116 ? 0.451 -9.305 4.438 1 95.75 116 PHE B O 1
ATOM 1986 N N . ARG B 1 117 ? 0.92 -11.484 3.918 1 93.19 117 ARG B N 1
ATOM 1987 C CA . ARG B 1 117 ? -0.042 -12.016 4.879 1 93.19 117 ARG B CA 1
ATOM 1988 C C . ARG B 1 117 ? 0.588 -12.164 6.258 1 93.19 117 ARG B C 1
ATOM 1990 O O . ARG B 1 117 ? 1.711 -12.656 6.383 1 93.19 117 ARG B O 1
ATOM 1997 N N . PRO B 1 118 ? -0.121 -11.609 7.277 1 90.25 118 PRO B N 1
ATOM 1998 C CA . PRO B 1 118 ? 0.437 -11.828 8.617 1 90.25 118 PRO B CA 1
ATOM 1999 C C . PRO B 1 118 ? 0.432 -13.305 9.016 1 90.25 118 PRO B C 1
ATOM 2001 O O . PRO B 1 118 ? -0.2 -14.125 8.352 1 90.25 118 PRO B O 1
ATOM 2004 N N . PRO B 1 119 ? 1.195 -13.633 10.078 1 84.06 119 PRO B N 1
ATOM 2005 C CA . PRO B 1 119 ? 1.24 -15.031 10.531 1 84.06 119 PRO B CA 1
ATOM 2006 C C . PRO B 1 119 ? -0.128 -15.555 10.953 1 84.06 119 PRO B C 1
ATOM 2008 O O . PRO B 1 119 ? -1.01 -14.773 11.32 1 84.06 119 PRO B O 1
ATOM 2011 N N . GLY B 1 120 ? -0.271 -16.938 10.914 1 78.94 120 GLY B N 1
ATOM 2012 C CA . GLY B 1 120 ? -1.466 -17.594 11.43 1 78.94 120 GLY B CA 1
ATOM 2013 C C . GLY B 1 120 ? -2.451 -17.984 10.344 1 78.94 120 GLY B C 1
ATOM 2014 O O . GLY B 1 120 ? -3.502 -18.562 10.625 1 78.94 120 GLY B O 1
ATOM 2015 N N . GLY B 1 121 ? -2.182 -17.594 9.234 1 70.5 121 GLY B N 1
ATOM 2016 C CA . GLY B 1 121 ? -3.057 -18.047 8.156 1 70.5 121 GLY B CA 1
ATOM 2017 C C . GLY B 1 121 ? -2.939 -19.531 7.863 1 70.5 121 GLY B C 1
ATOM 2018 O O . GLY B 1 121 ? -1.91 -20.141 8.148 1 70.5 121 GLY B O 1
ATOM 2019 N N . GLU B 1 122 ? -4.047 -20.203 7.871 1 64.38 122 GLU B N 1
ATOM 2020 C CA . GLU B 1 122 ? -4.082 -21.625 7.547 1 64.38 122 GLU B CA 1
ATOM 2021 C C . GLU B 1 122 ? -4.059 -21.859 6.039 1 64.38 122 GLU B C 1
ATOM 2023 O O . GLU B 1 122 ? -4.48 -20.984 5.27 1 64.38 122 GLU B O 1
ATOM 2028 N N . GLY B 1 123 ? -3.625 -23.219 5.852 1 56.38 123 GLY B N 1
ATOM 2029 C CA . GLY B 1 123 ? -3.613 -23.688 4.477 1 56.38 123 GLY B CA 1
ATOM 2030 C C . GLY B 1 123 ? -2.285 -23.469 3.781 1 56.38 123 GLY B C 1
ATOM 2031 O O . GLY B 1 123 ? -1.312 -23.047 4.41 1 56.38 123 GLY B O 1
ATOM 2032 N N . VAL B 1 124 ? -2.215 -24.156 2.848 1 50.31 124 VAL B N 1
ATOM 2033 C CA . VAL B 1 124 ? -0.977 -24.453 2.133 1 50.31 124 VAL B CA 1
ATOM 2034 C C . VAL B 1 124 ? 0.039 -23.344 2.389 1 50.31 124 VAL B C 1
ATOM 2036 O O . VAL B 1 124 ? 1.236 -23.609 2.518 1 50.31 124 VAL B O 1
ATOM 2039 N N . ARG B 1 125 ? -0.034 -21.984 2.283 1 50.41 125 ARG B N 1
ATOM 2040 C CA . ARG B 1 125 ? 1.209 -21.219 2.17 1 50.41 125 ARG B CA 1
ATOM 2041 C C . ARG B 1 125 ? 1.321 -20.188 3.281 1 50.41 125 ARG B C 1
ATOM 2043 O O . ARG B 1 125 ? 0.555 -19.219 3.318 1 50.41 125 ARG B O 1
ATOM 2050 N N . ALA B 1 126 ? 1.592 -20.688 4.359 1 47.09 126 ALA B N 1
ATOM 2051 C CA . ALA B 1 126 ? 2.057 -20.031 5.578 1 47.09 126 ALA B CA 1
ATOM 2052 C C . ALA B 1 126 ? 3.033 -18.906 5.25 1 47.09 126 ALA B C 1
ATOM 2054 O O . ALA B 1 126 ? 4.121 -19.141 4.723 1 47.09 126 ALA B O 1
ATOM 2055 N N . GLY B 1 127 ? 2.721 -17.891 5.098 1 57.28 127 GLY B N 1
ATOM 2056 C CA . GLY B 1 127 ? 3.49 -16.672 4.984 1 57.28 127 GLY B CA 1
ATOM 2057 C C . GLY B 1 127 ? 3.355 -16 3.627 1 57.28 127 GLY B C 1
ATOM 2058 O O . GLY B 1 127 ? 4.32 -15.43 3.111 1 57.28 127 GLY B O 1
ATOM 2059 N N . ARG B 1 128 ? 2.285 -15.977 3.168 1 82.06 128 ARG B N 1
ATOM 2060 C CA . ARG B 1 128 ? 2.057 -15.766 1.742 1 82.06 128 ARG B CA 1
ATOM 2061 C C . ARG B 1 128 ? 2.055 -14.273 1.405 1 82.06 128 ARG B C 1
ATOM 2063 O O . ARG B 1 128 ? 1.631 -13.453 2.217 1 82.06 128 ARG B O 1
ATOM 2070 N N . LEU B 1 129 ? 2.816 -14.047 0.419 1 93.75 129 LEU B N 1
ATOM 2071 C CA . LEU B 1 129 ? 2.793 -12.82 -0.365 1 93.75 129 LEU B CA 1
ATOM 2072 C C . LEU B 1 129 ? 1.758 -12.906 -1.48 1 93.75 129 LEU B C 1
ATOM 2074 O O . LEU B 1 129 ? 1.657 -13.922 -2.164 1 93.75 129 LEU B O 1
ATOM 2078 N N . ALA B 1 130 ? 0.918 -11.836 -1.577 1 95.75 130 ALA B N 1
ATOM 2079 C CA . ALA B 1 130 ? -0.019 -11.711 -2.689 1 95.75 130 ALA B CA 1
ATOM 2080 C C . ALA B 1 130 ? 0.339 -10.523 -3.578 1 95.75 130 ALA B C 1
ATOM 2082 O O . ALA B 1 130 ? 0.866 -9.523 -3.098 1 95.75 130 ALA B O 1
ATOM 2083 N N . SER B 1 131 ? 0.034 -10.633 -4.879 1 97.44 131 SER B N 1
ATOM 2084 C CA . SER B 1 131 ? 0.177 -9.523 -5.816 1 97.44 131 SER B CA 1
ATOM 2085 C C . SER B 1 131 ? -1.047 -9.398 -6.719 1 97.44 131 SER B C 1
ATOM 2087 O O . SER B 1 131 ? -1.657 -10.406 -7.086 1 97.44 131 SER B O 1
ATOM 2089 N N . ALA B 1 132 ? -1.376 -8.172 -7.051 1 97.38 132 ALA B N 1
ATOM 2090 C CA . ALA B 1 132 ? -2.471 -7.875 -7.973 1 97.38 132 ALA B CA 1
ATOM 2091 C C . ALA B 1 132 ? -1.972 -7.102 -9.188 1 97.38 132 ALA B C 1
ATOM 2093 O O . ALA B 1 132 ? -1.131 -6.211 -9.062 1 97.38 132 ALA B O 1
ATOM 2094 N N . SER B 1 133 ? -2.572 -7.465 -10.336 1 97.81 133 SER B N 1
ATOM 2095 C CA . SER B 1 133 ? -2.094 -6.934 -11.602 1 97.81 133 SER B CA 1
ATOM 2096 C C . SER B 1 133 ? -3.254 -6.496 -12.492 1 97.81 133 SER B C 1
ATOM 2098 O O . SER B 1 133 ? -4.387 -6.941 -12.305 1 97.81 133 SER B O 1
ATOM 2100 N N . ASP B 1 134 ? -2.922 -5.625 -13.43 1 96.69 134 ASP B N 1
ATOM 2101 C CA . ASP B 1 134 ? -3.867 -5.219 -14.461 1 96.69 134 ASP B CA 1
ATOM 2102 C C . ASP B 1 134 ? -4.25 -6.402 -15.352 1 96.69 134 ASP B C 1
ATOM 2104 O O . ASP B 1 134 ? -5.199 -6.32 -16.125 1 96.69 134 ASP B O 1
ATOM 2108 N N . ASP B 1 135 ? -3.652 -7.512 -15.242 1 94.81 135 ASP B N 1
ATOM 2109 C CA . ASP B 1 135 ? -4.027 -8.695 -16 1 94.81 135 ASP B CA 1
ATOM 2110 C C . ASP B 1 135 ? -5.234 -9.398 -15.375 1 94.81 135 ASP B C 1
ATOM 2112 O O . ASP B 1 135 ? -5.586 -10.508 -15.766 1 94.81 135 ASP B O 1
ATOM 2116 N N . LYS B 1 136 ? -5.781 -8.773 -14.375 1 92.44 136 LYS B N 1
ATOM 2117 C CA . LYS B 1 136 ? -7.016 -9.18 -13.711 1 92.44 136 LYS B CA 1
ATOM 2118 C C . LYS B 1 136 ? -6.793 -10.438 -12.867 1 92.44 136 LYS B C 1
ATOM 2120 O O . LYS B 1 136 ? -7.688 -11.281 -12.75 1 92.44 136 LYS B O 1
ATOM 2125 N N . SER B 1 137 ? -5.602 -10.492 -12.266 1 93.88 137 SER B N 1
ATOM 2126 C CA . SER B 1 137 ? -5.324 -11.641 -11.414 1 93.88 137 SER B CA 1
ATOM 2127 C C . SER B 1 137 ? -4.625 -11.219 -10.125 1 93.88 137 SER B C 1
ATOM 2129 O O . SER B 1 137 ? -3.982 -10.172 -10.078 1 93.88 137 SER B O 1
ATOM 2131 N N . ILE B 1 138 ? -4.898 -12.078 -9.156 1 94.19 138 ILE B N 1
ATOM 2132 C CA . ILE B 1 138 ? -4.09 -12.102 -7.941 1 94.19 138 ILE B CA 1
ATOM 2133 C C . ILE B 1 138 ? -3.238 -13.367 -7.918 1 94.19 138 ILE B C 1
ATOM 2135 O O . ILE B 1 138 ? -3.744 -14.469 -8.148 1 94.19 138 ILE B O 1
ATOM 2139 N N . SER B 1 139 ? -1.984 -13.195 -7.715 1 95.06 139 SER B N 1
ATOM 2140 C CA . SER B 1 139 ? -1.073 -14.32 -7.535 1 95.06 139 SER B CA 1
ATOM 2141 C C . SER B 1 139 ? -0.655 -14.469 -6.078 1 95.06 139 SER B C 1
ATOM 2143 O O . SER B 1 139 ? -0.349 -13.477 -5.41 1 95.06 139 SER B O 1
ATOM 2145 N N . LEU B 1 140 ? -0.647 -15.727 -5.633 1 92.06 140 LEU B N 1
ATOM 2146 C CA . LEU B 1 140 ? -0.214 -16.047 -4.277 1 92.06 140 LEU B CA 1
ATOM 2147 C C . LEU B 1 140 ? 1.132 -16.766 -4.297 1 92.06 140 LEU B C 1
ATOM 2149 O O . LEU B 1 140 ? 1.328 -17.703 -5.07 1 92.06 140 LEU B O 1
ATOM 2153 N N . TYR B 1 141 ? 2.014 -16.266 -3.434 1 91.88 141 TYR B N 1
ATOM 2154 C CA . TYR B 1 141 ? 3.369 -16.797 -3.379 1 91.88 141 TYR B CA 1
ATOM 2155 C C . TYR B 1 141 ? 3.643 -17.453 -2.031 1 91.88 141 TYR B C 1
ATOM 2157 O O . TYR B 1 141 ? 2.982 -17.141 -1.036 1 91.88 141 TYR B O 1
ATOM 2165 N N . ASP B 1 142 ? 4.629 -18.391 -2.1 1 82.5 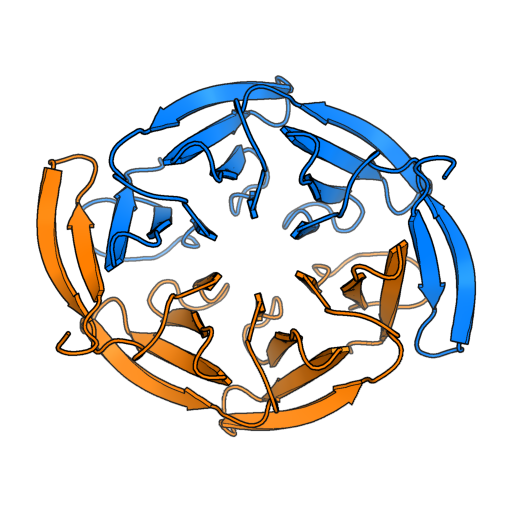142 ASP B N 1
ATOM 2166 C CA . ASP B 1 142 ? 5.16 -18.891 -0.837 1 82.5 142 ASP B CA 1
ATOM 2167 C C . ASP B 1 142 ? 6.211 -17.953 -0.267 1 82.5 142 ASP B C 1
ATOM 2169 O O . ASP B 1 142 ? 7.078 -17.469 -0.997 1 82.5 142 ASP B O 1
ATOM 2173 N N . TYR B 1 143 ? 5.918 -17.328 0.78 1 67.06 143 TYR B N 1
ATOM 2174 C CA . TYR B 1 143 ? 6.941 -16.562 1.481 1 67.06 143 TYR B CA 1
ATOM 2175 C C . TYR B 1 143 ? 7.18 -17.125 2.879 1 67.06 143 TYR B C 1
ATOM 2177 O O . TYR B 1 143 ? 6.238 -17.266 3.666 1 67.06 143 TYR B O 1
ATOM 2185 N N . SER B 1 144 ? 8.156 -17.984 3.102 1 56.31 144 SER B N 1
ATOM 2186 C CA . SER B 1 144 ? 8.539 -18.516 4.402 1 56.31 144 SER B CA 1
ATOM 2187 C C . SER B 1 144 ? 9.648 -17.688 5.039 1 56.31 144 SER B C 1
ATOM 2189 O O . SER B 1 144 ? 10.461 -17.078 4.332 1 56.31 144 SER B O 1
#

InterPro domains:
  IPR001680 WD40 repeat [PF00400] (14-52)
  IPR001680 WD40 repeat [PF00400] (59-94)
  IPR001680 WD40 repeat [PF00400] (100-142)
  IPR001680 WD40 repeat [PS50082] (19-61)
  IPR001680 WD40 repeat [PS50082] (62-103)
  IPR001680 WD40 repeat [PS50082] (104-144)
  IPR001680 WD40 repeat [SM00320] (12-52)
  IPR001680 WD40 repeat [SM00320] (55-94)
  IPR001680 WD40 repeat [SM00320] (97-142)
  IPR015943 WD40/YVTN repeat-like-containing domain superfamily [G3DSA:2.130.10.10] (1-144)
  IPR019775 WD40 repeat, conserved site [PS00678] (81-95)
  IPR020472 PAC1/LIS1-like, WD-40 repeat [PR00320] (39-53)
  IPR020472 PAC1/LIS1-like, WD-40 repeat [PR00320] (81-95)
  IPR020472 PAC1/LIS1-like, WD-40 repeat [PR00320] (129-143)
  IPR036322 WD40-repeat-containing domain superfamily [SSF50978] (2-143)
  IPR051510 Superkiller complex protein 8 [PTHR44090] (1-144)

Foldseek 3Di:
DQQWDWDADPVVGGTDDIENHHPFDWQEKDAQLVDNQWIWTWGQSQKIWIARNVVRYTDDMAHDDPGGFNEWDAENVRQWIWTWAQSQKIFIDGPVVSDTPDIGRPGPGGWRYKFFAHPDDDDDASQGMWIDGPSGDIDTGRDD/DQQWDWDADPVVGGTDDIENHHPFDWQEKDAQLVDRQWIWTWGQSQKIWIDRNVVRYTPDMAHDDPGGFNEWDAFNVRQWMWTWAQSQKIFIDGPVVSDTPDIGRPGPGGWRYKDWDHADDDDDAGTWIWIDGPSGDIDIDRDD

Nearest PDB structures (foldseek):
  5mzh-assembly1_A  TM=8.945E-01  e=8.411E-11  Chlamydomonas reinhardtii
  7mt1-assembly1_A  TM=9.113E-01  e=3.455E-10  Homo sapiens
  3uvk-assembly1_A  TM=9.038E-01  e=5.055E-10  Homo sapiens
  3uvo-assembly1_A  TM=7.465E-01  e=4.067E-10  Homo sapiens
  7mqa-assembly1_LQ  TM=7.196E-01  e=1.182E-08  Homo sapiens

Sequence (288 aa):
MDGTIAVYDAVRMKFLHHLEGHHMPVRSMVFSPVDPHVLLTGCDDSHIHIYDAKEKGLIGAMSGHASWVLSIDVSPDGMAVATGSSDRTVRLWDINARASVQTMSNHSDQVWAVAFRPPGGEGVRAGRLASASDDKSISLYDYSMDGTIAVYDAVRMKFLHHLEGHHMPVRSMVFSPVDPHVLLTGCDDSHIHIYDAKEKGLIGAMSGHASWVLSIDVSPDGMAVATGSSDRTVRLWDINARASVQTMSNHSDQVWAVAFRPPGGEGVRAGRLASASDDKSISLYDYS

Solvent-accessible surface area (backbone atoms only — not comparable to full-atom values): 14093 Å² total; per-residue (Å²): 127,92,20,54,30,40,32,29,36,54,77,78,70,36,82,70,52,65,34,85,41,59,86,39,58,57,30,18,36,35,40,30,65,73,41,46,39,34,40,37,37,16,13,53,71,20,35,35,41,31,30,34,63,77,79,52,36,73,74,45,66,37,74,77,59,90,32,29,24,39,15,45,30,58,31,75,83,48,53,34,35,37,35,9,13,58,64,17,32,37,37,33,28,35,58,87,77,51,37,77,74,44,77,43,70,86,50,88,30,36,18,27,14,28,27,43,44,32,82,82,51,81,70,85,64,64,34,24,33,38,36,31,25,69,66,43,33,33,38,34,31,73,45,131,128,92,22,54,29,40,33,30,36,54,76,78,68,36,83,71,49,64,35,85,39,59,85,39,57,58,31,17,37,36,41,30,66,72,41,44,39,35,39,37,36,15,14,52,70,19,36,36,42,32,30,32,63,77,79,54,37,74,74,46,66,37,74,76,59,88,30,29,24,39,14,43,29,57,30,76,83,48,55,35,34,38,35,9,13,58,66,19,32,38,35,35,27,34,58,87,75,51,39,76,75,46,77,44,71,85,50,89,29,38,18,27,15,26,28,48,37,30,80,84,41,78,64,93,54,54,36,23,36,36,37,30,25,71,68,45,33,32,38,35,34,76,34,125

Secondary structure (DSSP, 8-state):
--S-EEEEETTTTEEEEEE---SS-EEEEEE-SS-TTEEEEEETTSEEEEEETTTTEEEEEEE--SS-EEEEEE-TTSSEEEEEETTS-EEEEETTTTEEEEEE---SS-EEEEEEPPTT--SS----EEEEETTTEEEEE---/--S-EEEEETTTTEEEEEE---SS-EEEEEE-SS-TTEEEEEETTSEEEEEETTTTEEEEEEE--SS-EEEEEE-TTSSEEEEEETTS-EEEEETTTTEEEEEE---SS-EEEEEEPPTT--SS-TT-EEEEETTTEEEEE---

pLDDT: mean 91.27, std 11.41, range [44.56, 98.94]

Organism: Aegilops tauschii subsp. strangulata (NCBI:txid200361)

Radius of gyration: 17.23 Å; Cα contacts (8 Å, |Δi|>4): 924; chains: 2; bounding box: 41×48×38 Å